Protein AF-0000000085114671 (afdb_homodimer)

Secondary structure (DSSP, 8-state):
-EEEEE-STTSHHHHHHHHHHHHH-TTPEEEEES-HHHHHHTGGGGTTSEEEEETT-EETTTTEEHHHHHHHTTTTEEEEEEEEEEPPPEEEEEESS----EEEEEGGGHHHHHHH-TTSEEEEESSHHHHHHHHHHH-SEEEEEGGG--TT--EEEEEEE--EEEEEEEEE-/-EEEEE-STTSHHHHHHHHHHHHH-TTPEEEEES-HHHHHHTGGGGTTSEEEEETT-EETTTTEEHHHHHHHTTTTEEEEEEEEEEPPPEEEEEESS----EEEEEGGGHHHHHHH-TTSEEEEESSHHHHHHHHHHH-SEEEEEGGG--TT--EEEEEEE--EEEEEEEEE-

Radius of gyration: 20.93 Å; Cα contacts (8 Å, |Δi|>4): 814; chains: 2; bounding box: 42×63×46 Å

Nearest PDB structures (foldseek):
  7am0-assembly2_C  TM=4.876E-01  e=5.426E-07  Komagataeibacter europaeus
  7erq-assembly1_B  TM=4.839E-01  e=2.199E-05  Cronobacter sakazakii
  8sbh-assembly1_B  TM=5.031E-01  e=7.244E-05  Escherichia coli K-12
  5x0o-assembly1_B  TM=3.988E-01  e=1.472E-03  Vibrio vulnificus
  7lrh-assembly2_C  TM=3.695E-01  e=7.482E+00  Brucella abortus

Structure (mmCIF, N/CA/C/O backbone):
data_AF-0000000085114671-model_v1
#
loop_
_entity.id
_entity.type
_entity.pdbx_description
1 polymer 'Amino acid biosynthesis protein'
#
loop_
_atom_site.group_PDB
_atom_site.id
_atom_site.type_symbol
_atom_site.label_atom_id
_atom_site.label_alt_id
_atom_site.label_comp_id
_atom_site.label_asym_id
_atom_site.label_entity_id
_atom_site.label_seq_id
_atom_site.pdbx_PDB_ins_code
_atom_site.Cartn_x
_atom_site.Cartn_y
_atom_site.Cartn_z
_atom_site.occupancy
_atom_site.B_iso_or_equiv
_atom_site.auth_seq_id
_atom_site.auth_comp_id
_atom_site.auth_asym_id
_atom_site.auth_atom_id
_atom_site.pdbx_PDB_model_num
ATOM 1 N N . MET A 1 1 ? -17.156 2.338 -20.969 1 92.94 1 MET A N 1
ATOM 2 C CA . MET A 1 1 ? -16.125 2.619 -19.984 1 92.94 1 MET A CA 1
ATOM 3 C C . MET A 1 1 ? -15.07 1.511 -19.969 1 92.94 1 MET A C 1
ATOM 5 O O . MET A 1 1 ? -15.391 0.344 -20.203 1 92.94 1 MET A O 1
ATOM 9 N N . LYS A 1 2 ? -13.773 1.922 -19.812 1 98.69 2 LYS A N 1
ATOM 10 C CA . LYS A 1 2 ? -12.695 0.935 -19.75 1 98.69 2 LYS A CA 1
ATOM 11 C C . LYS A 1 2 ? -12.062 0.895 -18.359 1 98.69 2 LYS A C 1
ATOM 13 O O . LYS A 1 2 ? -12.055 1.897 -17.641 1 98.69 2 LYS A O 1
ATOM 18 N N . ILE A 1 3 ? -11.625 -0.248 -18.047 1 98.88 3 ILE A N 1
ATOM 19 C CA . ILE A 1 3 ? -10.883 -0.453 -16.797 1 98.88 3 ILE A CA 1
ATOM 20 C C . ILE A 1 3 ? -9.508 -1.04 -17.125 1 98.88 3 ILE A C 1
ATOM 22 O O . ILE A 1 3 ? -9.406 -2.123 -17.703 1 98.88 3 ILE A O 1
ATOM 26 N N . HIS A 1 4 ? -8.492 -0.3 -16.75 1 98.94 4 HIS A N 1
ATOM 27 C CA . HIS A 1 4 ? -7.113 -0.689 -17.031 1 98.94 4 HIS A CA 1
ATOM 28 C C . HIS A 1 4 ? -6.48 -1.387 -15.82 1 98.94 4 HIS A C 1
ATOM 30 O O . HIS A 1 4 ? -6.672 -0.96 -14.68 1 98.94 4 HIS A O 1
ATOM 36 N N . THR A 1 5 ? -5.801 -2.469 -16.078 1 98.88 5 THR A N 1
ATOM 37 C CA . THR A 1 5 ? -5.051 -3.164 -15.031 1 98.88 5 THR A CA 1
ATOM 38 C C . THR A 1 5 ? -3.953 -4.031 -15.648 1 98.88 5 THR A C 1
ATOM 40 O O . THR A 1 5 ? -3.727 -3.988 -16.859 1 98.88 5 THR A O 1
ATOM 43 N N . LEU A 1 6 ? -3.24 -4.684 -14.75 1 98.69 6 LEU A N 1
ATOM 44 C CA . LEU A 1 6 ? -2.133 -5.543 -15.164 1 98.69 6 LEU A CA 1
ATOM 45 C C . LEU A 1 6 ? -2.648 -6.832 -15.797 1 98.69 6 LEU A C 1
ATOM 47 O O . LEU A 1 6 ? -3.598 -7.438 -15.289 1 98.69 6 LEU A O 1
ATOM 51 N N . GLY A 1 7 ? -2.104 -7.184 -16.938 1 97.94 7 GLY A N 1
ATOM 52 C CA . GLY A 1 7 ? -2.316 -8.484 -17.547 1 97.94 7 GLY A CA 1
ATOM 53 C C . GLY A 1 7 ? -1.12 -9.406 -17.422 1 97.94 7 GLY A C 1
ATOM 54 O O . GLY A 1 7 ? -0.192 -9.125 -16.656 1 97.94 7 GLY A O 1
ATOM 55 N N . PRO A 1 8 ? -1.187 -10.609 -18.062 1 97.38 8 PRO A N 1
ATOM 56 C CA . PRO A 1 8 ? -2.271 -11.164 -18.891 1 97.38 8 PRO A CA 1
ATOM 57 C C . PRO A 1 8 ? -3.441 -11.664 -18.047 1 97.38 8 PRO A C 1
ATOM 59 O O . PRO A 1 8 ? -3.547 -11.336 -16.859 1 97.38 8 PRO A O 1
ATOM 62 N N . LYS A 1 9 ? -4.387 -12.375 -18.688 1 97.12 9 LYS A N 1
ATOM 63 C CA . LYS A 1 9 ? -5.629 -12.812 -18.062 1 97.12 9 LYS A CA 1
ATOM 64 C C . LYS A 1 9 ? -5.352 -13.734 -16.875 1 97.12 9 LYS A C 1
ATOM 66 O O . LYS A 1 9 ? -6.176 -13.852 -15.961 1 97.12 9 LYS A O 1
ATOM 71 N N . GLN A 1 10 ? -4.156 -14.289 -16.797 1 95.56 10 GLN A N 1
ATOM 72 C CA . GLN A 1 10 ? -3.785 -15.258 -15.766 1 95.56 10 GLN A CA 1
ATOM 73 C C . GLN A 1 10 ? -3.398 -14.562 -14.461 1 95.56 10 GLN A C 1
ATOM 75 O O . GLN A 1 10 ? -3.227 -15.211 -13.43 1 95.56 10 GLN A O 1
ATOM 80 N N . THR A 1 11 ? -3.293 -13.242 -14.469 1 97.69 11 THR A N 1
ATOM 81 C CA . THR A 1 11 ? -2.844 -12.516 -13.281 1 97.69 11 THR A CA 1
ATOM 82 C C . THR A 1 11 ? -3.99 -12.328 -12.297 1 97.69 11 THR A C 1
ATOM 84 O O . THR A 1 11 ? -5.16 -12.312 -12.688 1 97.69 11 THR A O 1
ATOM 87 N N . ASP A 1 12 ? -3.639 -12.141 -11.039 1 98.19 12 ASP A N 1
ATOM 88 C CA . ASP A 1 12 ? -4.605 -11.781 -10.008 1 98.19 12 ASP A CA 1
ATOM 89 C C . ASP A 1 12 ? -5.293 -10.461 -10.328 1 98.19 12 ASP A C 1
ATOM 91 O O . ASP A 1 12 ? -6.473 -10.273 -10.023 1 98.19 12 ASP A O 1
ATOM 95 N N . SER A 1 13 ? -4.555 -9.555 -10.961 1 98.56 13 SER A N 1
ATOM 96 C CA . SER A 1 13 ? -5.102 -8.242 -11.297 1 98.56 13 SER A CA 1
ATOM 97 C C . SER A 1 13 ? -6.277 -8.367 -12.258 1 98.56 13 SER A C 1
ATOM 99 O O . SER A 1 13 ? -7.301 -7.703 -12.086 1 98.56 13 SER A O 1
ATOM 101 N N . SER A 1 14 ? -6.082 -9.211 -13.25 1 98.44 14 SER A N 1
ATOM 102 C CA . SER A 1 14 ? -7.168 -9.445 -14.203 1 98.44 14 SER A CA 1
ATOM 103 C C . SER A 1 14 ? -8.398 -10.016 -13.5 1 98.44 14 SER A C 1
ATOM 105 O O . SER A 1 14 ? -9.523 -9.562 -13.75 1 98.44 14 SER A O 1
ATOM 107 N N . GLU A 1 15 ? -8.195 -10.93 -12.602 1 98.44 15 GLU A N 1
ATOM 108 C CA . GLU A 1 15 ? -9.297 -11.562 -11.891 1 98.44 15 GLU A CA 1
ATOM 109 C C . GLU A 1 15 ? -10 -10.578 -10.961 1 98.44 15 GLU A C 1
ATOM 111 O O . GLU A 1 15 ? -11.227 -10.523 -10.922 1 98.44 15 GLU A O 1
ATOM 116 N N . ALA A 1 16 ? -9.25 -9.828 -10.25 1 98.75 16 ALA A N 1
ATOM 117 C CA . ALA A 1 16 ? -9.805 -8.828 -9.336 1 98.75 16 ALA A CA 1
ATOM 118 C C . ALA A 1 16 ? -10.594 -7.77 -10.109 1 98.75 16 ALA A C 1
ATOM 120 O O . ALA A 1 16 ? -11.664 -7.352 -9.672 1 98.75 16 ALA A O 1
ATOM 121 N N . CYS A 1 17 ? -10.016 -7.375 -11.219 1 98.69 17 CYS A N 1
ATOM 122 C CA . CYS A 1 17 ? -10.68 -6.383 -12.055 1 98.69 17 CYS A CA 1
ATOM 123 C C . CYS A 1 17 ? -12.008 -6.918 -12.578 1 98.69 17 CYS A C 1
ATOM 125 O O . CYS A 1 17 ? -13.008 -6.199 -12.594 1 98.69 17 CYS A O 1
ATOM 127 N N . ASP A 1 18 ? -12.008 -8.156 -13 1 98.56 18 ASP A N 1
ATOM 128 C CA . ASP A 1 18 ? -13.234 -8.773 -13.5 1 98.56 18 ASP A CA 1
ATOM 129 C C . ASP A 1 18 ? -14.297 -8.852 -12.406 1 98.56 18 ASP A C 1
ATOM 131 O O . ASP A 1 18 ? -15.477 -8.617 -12.672 1 98.56 18 ASP A O 1
ATOM 135 N N . TYR A 1 19 ? -13.914 -9.25 -11.25 1 98.69 19 TYR A N 1
ATOM 136 C CA . TYR A 1 19 ? -14.812 -9.281 -10.102 1 98.69 19 TYR A CA 1
ATOM 137 C C . TYR A 1 19 ? -15.453 -7.922 -9.867 1 98.69 19 TYR A C 1
ATOM 139 O O . TYR A 1 19 ? -16.672 -7.812 -9.773 1 98.69 19 TYR A O 1
ATOM 147 N N . TYR A 1 20 ? -14.633 -6.875 -9.836 1 98.62 20 TYR A N 1
ATOM 148 C CA . TYR A 1 20 ? -15.125 -5.523 -9.602 1 98.62 20 TYR A CA 1
ATOM 149 C C . TYR A 1 20 ? -16.047 -5.078 -10.719 1 98.62 20 TYR A C 1
ATOM 151 O O . TYR A 1 20 ? -17.125 -4.516 -10.461 1 98.62 20 TYR A O 1
ATOM 159 N N . ARG A 1 21 ? -15.578 -5.312 -11.945 1 98.44 21 ARG A N 1
ATOM 160 C CA . ARG A 1 21 ? -16.359 -4.949 -13.125 1 98.44 21 ARG A CA 1
ATOM 161 C C . ARG A 1 21 ? -17.734 -5.586 -13.078 1 98.44 21 ARG A C 1
ATOM 163 O O . ARG A 1 21 ? -18.75 -4.918 -13.352 1 98.44 21 ARG A O 1
ATOM 170 N N . SER A 1 22 ? -17.828 -6.852 -12.812 1 98.31 22 SER A N 1
ATOM 171 C CA . SER A 1 22 ? -19.078 -7.59 -12.844 1 98.31 22 SER A CA 1
ATOM 172 C C . SER A 1 22 ? -20.094 -7.008 -11.859 1 98.31 22 SER A C 1
ATOM 174 O O . SER A 1 22 ? -21.297 -7.031 -12.102 1 98.31 22 SER A O 1
ATOM 176 N N . LYS A 1 23 ? -19.641 -6.418 -10.805 1 97.94 23 LYS A N 1
ATOM 177 C CA . LYS A 1 23 ? -20.516 -5.906 -9.75 1 97.94 23 LYS A CA 1
ATOM 178 C C . LYS A 1 23 ? -20.906 -4.453 -10.008 1 97.94 23 LYS A C 1
ATOM 180 O O . LYS A 1 23 ? -21.984 -4.012 -9.602 1 97.94 23 LYS A O 1
ATOM 185 N N . ASN A 1 24 ? -20.062 -3.732 -10.68 1 97.75 24 ASN A N 1
ATOM 186 C CA . ASN A 1 24 ? -20.25 -2.285 -10.688 1 97.75 24 ASN A CA 1
ATOM 187 C C . ASN A 1 24 ? -20.453 -1.752 -12.102 1 97.75 24 ASN A C 1
ATOM 189 O O . ASN A 1 24 ? -21.172 -0.768 -12.305 1 97.75 24 ASN A O 1
ATOM 193 N N . PHE A 1 25 ? -19.75 -2.432 -13.031 1 97.56 25 PHE A N 1
ATOM 194 C CA . PHE A 1 25 ? -19.781 -1.983 -14.414 1 97.56 25 PHE A CA 1
ATOM 195 C C . PHE A 1 25 ? -19.828 -3.172 -15.367 1 97.56 25 PHE A C 1
ATOM 197 O O . PHE A 1 25 ? -18.906 -3.359 -16.172 1 97.56 25 PHE A O 1
ATOM 204 N N . PRO A 1 26 ? -20.922 -3.91 -15.414 1 96.75 26 PRO A N 1
ATOM 205 C CA . PRO A 1 26 ? -20.969 -5.172 -16.156 1 96.75 26 PRO A CA 1
ATOM 206 C C . PRO A 1 26 ? -20.656 -4.996 -17.641 1 96.75 26 PRO A C 1
ATOM 208 O O . PRO A 1 26 ? -20.141 -5.918 -18.281 1 96.75 26 PRO A O 1
ATOM 211 N N . ASP A 1 27 ? -20.812 -3.828 -18.141 1 97.56 27 ASP A N 1
ATOM 212 C CA . ASP A 1 27 ? -20.625 -3.611 -19.578 1 97.56 27 ASP A CA 1
ATOM 213 C C . ASP A 1 27 ? -19.25 -3.018 -19.875 1 97.56 27 ASP A C 1
ATOM 215 O O . ASP A 1 27 ? -18.891 -2.814 -21.031 1 97.56 27 ASP A O 1
ATOM 219 N N . ALA A 1 28 ? -18.469 -2.748 -18.875 1 98.31 28 ALA A N 1
ATOM 220 C CA . ALA A 1 28 ? -17.156 -2.162 -19.062 1 98.31 28 ALA A CA 1
ATOM 221 C C . ALA A 1 28 ? -16.188 -3.17 -19.688 1 98.31 28 ALA A C 1
ATOM 223 O O . ALA A 1 28 ? -16.375 -4.379 -19.547 1 98.31 28 ALA A O 1
ATOM 224 N N . LYS A 1 29 ? -15.289 -2.65 -20.438 1 98.56 29 LYS A N 1
ATOM 225 C CA . LYS A 1 29 ? -14.242 -3.486 -21.016 1 98.56 29 LYS A CA 1
ATOM 226 C C . LYS A 1 29 ? -12.961 -3.424 -20.188 1 98.56 29 LYS A C 1
ATOM 228 O O . LYS A 1 29 ? -12.508 -2.34 -19.812 1 98.56 29 LYS A O 1
ATOM 233 N N . ILE A 1 30 ? -12.391 -4.516 -19.891 1 98.81 30 ILE A N 1
ATOM 234 C CA . ILE A 1 30 ? -11.125 -4.586 -19.172 1 98.81 30 ILE A CA 1
ATOM 235 C C . ILE A 1 30 ? -9.961 -4.512 -20.156 1 98.81 30 ILE A C 1
ATOM 237 O O . ILE A 1 30 ? -9.93 -5.258 -21.141 1 98.81 30 ILE A O 1
ATOM 241 N N . MET A 1 31 ? -9.078 -3.58 -19.938 1 98.88 31 MET A N 1
ATOM 242 C CA . MET A 1 31 ? -7.852 -3.43 -20.719 1 98.88 31 MET A CA 1
ATOM 243 C C . MET A 1 31 ? -6.641 -3.93 -19.938 1 98.88 31 MET A C 1
ATOM 245 O O . MET A 1 31 ? -6.27 -3.342 -18.922 1 98.88 31 MET A O 1
ATOM 249 N N . LEU A 1 32 ? -6.039 -5.008 -20.422 1 98.75 32 LEU A N 1
ATOM 250 C CA . LEU A 1 32 ? -4.895 -5.625 -19.766 1 98.75 32 LEU A CA 1
ATOM 251 C C . LEU A 1 32 ? -3.586 -5.082 -20.328 1 98.75 32 LEU A C 1
ATOM 253 O O . LEU A 1 32 ? -3.406 -5.012 -21.531 1 98.75 32 LEU A O 1
ATOM 257 N N . HIS A 1 33 ? -2.701 -4.684 -19.438 1 98.75 33 HIS A N 1
ATOM 258 C CA . HIS A 1 33 ? -1.424 -4.086 -19.812 1 98.75 33 HIS A CA 1
ATOM 259 C C . HIS A 1 33 ? -0.256 -4.961 -19.375 1 98.75 33 HIS A C 1
ATOM 261 O O . HIS A 1 33 ? -0.409 -5.801 -18.484 1 98.75 33 HIS A O 1
ATOM 267 N N . GLN A 1 34 ? 0.902 -4.746 -19.938 1 97.75 34 GLN A N 1
ATOM 268 C CA . GLN A 1 34 ? 2.064 -5.59 -19.672 1 97.75 34 GLN A CA 1
ATOM 269 C C . GLN A 1 34 ? 2.641 -5.336 -18.297 1 97.75 34 GLN A C 1
ATOM 271 O O . GLN A 1 34 ? 3.359 -6.176 -17.75 1 97.75 34 GLN A O 1
ATOM 276 N N . SER A 1 35 ? 2.422 -4.195 -17.734 1 98 35 SER A N 1
ATOM 277 C CA . SER A 1 35 ? 2.842 -3.807 -16.406 1 98 35 SER A CA 1
ATOM 278 C C . SER A 1 35 ? 1.988 -2.664 -15.859 1 98 35 SER A C 1
ATOM 280 O O . SER A 1 35 ? 1.344 -1.948 -16.625 1 98 35 SER A O 1
ATOM 282 N N . PHE A 1 36 ? 1.945 -2.518 -14.586 1 98.56 36 PHE A N 1
ATOM 283 C CA . PHE A 1 36 ? 1.299 -1.346 -14.008 1 98.56 36 PHE A CA 1
ATOM 284 C C . PHE A 1 36 ? 2.012 -0.067 -14.43 1 98.56 36 PHE A C 1
ATOM 286 O O . PHE A 1 36 ? 1.37 0.961 -14.656 1 98.56 36 PHE A O 1
ATOM 293 N N . GLU A 1 37 ? 3.326 -0.144 -14.586 1 98.38 37 GLU A N 1
ATOM 294 C CA . GLU A 1 37 ? 4.137 0.996 -15 1 98.38 37 GLU A CA 1
ATOM 295 C C . GLU A 1 37 ? 3.678 1.54 -16.344 1 98.38 37 GLU A C 1
ATOM 297 O O . GLU A 1 37 ? 3.611 2.756 -16.547 1 98.38 37 GLU A O 1
ATOM 302 N N . SER A 1 38 ? 3.385 0.569 -17.219 1 98.31 38 SER A N 1
ATOM 303 C CA . SER A 1 38 ? 2.928 0.981 -18.531 1 98.31 38 SER A CA 1
ATOM 304 C C . SER A 1 38 ? 1.641 1.794 -18.453 1 98.31 38 SER A C 1
ATOM 306 O O . SER A 1 38 ? 1.458 2.76 -19.188 1 98.31 38 SER A O 1
ATOM 308 N N . VAL A 1 39 ? 0.7 1.479 -17.562 1 98.75 39 VAL A N 1
ATOM 309 C CA . VAL A 1 39 ? -0.536 2.229 -17.375 1 98.75 39 VAL A CA 1
ATOM 310 C C . VAL A 1 39 ? -0.215 3.627 -16.844 1 98.75 39 VAL A C 1
ATOM 312 O O . VAL A 1 39 ? -0.691 4.625 -17.391 1 98.75 39 VAL A O 1
ATOM 315 N N . LEU A 1 40 ? 0.654 3.678 -15.836 1 98.69 40 LEU A N 1
ATOM 316 C CA . LEU A 1 40 ? 1.006 4.934 -15.18 1 98.69 40 LEU A CA 1
ATOM 317 C C . LEU A 1 40 ? 1.669 5.895 -16.156 1 98.69 40 LEU A C 1
ATOM 319 O O . LEU A 1 40 ? 1.477 7.109 -16.078 1 98.69 40 LEU A O 1
ATOM 323 N N . GLU A 1 41 ? 2.404 5.332 -17.062 1 98.12 41 GLU A N 1
ATOM 324 C CA . GLU A 1 41 ? 3.146 6.141 -18.031 1 98.12 41 GLU A CA 1
ATOM 325 C C . GLU A 1 41 ? 2.229 6.684 -19.125 1 98.12 41 GLU A C 1
ATOM 327 O O . GLU A 1 41 ? 2.609 7.586 -19.859 1 98.12 41 GLU A O 1
ATOM 332 N N . HIS A 1 42 ? 1 6.188 -19.203 1 98.31 42 HIS A N 1
ATOM 333 C CA . HIS A 1 42 ? 0.111 6.562 -20.297 1 98.31 42 HIS A CA 1
ATOM 334 C C . HIS A 1 42 ? -1.239 7.039 -19.766 1 98.31 42 HIS A C 1
ATOM 336 O O . HIS A 1 42 ? -2.258 6.902 -20.453 1 98.31 42 HIS A O 1
ATOM 342 N N . LEU A 1 43 ? -1.289 7.523 -18.641 1 98.62 43 LEU A N 1
ATOM 343 C CA . LEU A 1 43 ? -2.535 7.93 -18 1 98.62 43 LEU A CA 1
ATOM 344 C C . LEU A 1 43 ? -3.289 8.938 -18.859 1 98.62 43 LEU A C 1
ATOM 346 O O . LEU A 1 43 ? -4.52 8.922 -18.906 1 98.62 43 LEU A O 1
ATOM 350 N N . GLU A 1 44 ? -2.58 9.805 -19.516 1 98 44 GLU A N 1
ATOM 351 C CA . GLU A 1 44 ? -3.211 10.844 -20.328 1 98 44 GLU A CA 1
ATOM 352 C C . GLU A 1 44 ? -4.074 10.227 -21.438 1 98 44 GLU A C 1
ATOM 354 O O . GLU A 1 44 ? -5.082 10.812 -21.844 1 98 44 GLU A O 1
ATOM 359 N N . GLU A 1 45 ? -3.719 9.062 -21.891 1 98.31 45 GLU A N 1
ATOM 360 C CA . GLU A 1 45 ? -4.438 8.367 -22.953 1 98.31 45 GLU A CA 1
ATOM 361 C C . GLU A 1 45 ? -5.707 7.707 -22.438 1 98.31 45 GLU A C 1
ATOM 363 O O . GLU A 1 45 ? -6.566 7.297 -23.203 1 98.31 45 GLU A O 1
ATOM 368 N N . TYR A 1 46 ? -5.832 7.672 -21.125 1 98.56 46 TYR A N 1
ATOM 369 C CA . TYR A 1 46 ? -6.91 6.875 -20.547 1 98.56 46 TYR A CA 1
ATOM 370 C C . TYR A 1 46 ? -7.836 7.738 -19.703 1 98.56 46 TYR A C 1
ATOM 372 O O . TYR A 1 46 ? -8.508 7.238 -18.797 1 98.56 46 TYR A O 1
ATOM 380 N N . ARG A 1 47 ? -7.867 9.055 -19.969 1 98.12 47 ARG A N 1
ATOM 381 C CA . ARG A 1 47 ? -8.672 9.992 -19.188 1 98.12 47 ARG A CA 1
ATOM 382 C C . ARG A 1 47 ? -10.141 9.562 -19.156 1 98.12 47 ARG A C 1
ATOM 384 O O . ARG A 1 47 ? -10.711 9.219 -20.203 1 98.12 47 ARG A O 1
ATOM 391 N N . GLY A 1 48 ? -10.688 9.477 -17.922 1 98.25 48 GLY A N 1
ATOM 392 C CA . GLY A 1 48 ? -12.078 9.102 -17.75 1 98.25 48 GLY A CA 1
ATOM 393 C C . GLY A 1 48 ? -12.266 7.625 -17.438 1 98.25 48 GLY A C 1
ATOM 394 O O . GLY A 1 48 ? -13.297 7.223 -16.906 1 98.25 48 GLY A O 1
ATOM 395 N N . ASP A 1 49 ? -11.32 6.785 -17.797 1 98.75 49 ASP A N 1
ATOM 396 C CA . ASP A 1 49 ? -11.359 5.352 -17.516 1 98.75 49 ASP A CA 1
ATOM 397 C C . ASP A 1 49 ? -10.977 5.051 -16.078 1 98.75 49 ASP A C 1
ATOM 399 O O . ASP A 1 49 ? -10.688 5.969 -15.305 1 98.75 49 ASP A O 1
ATOM 403 N N . LEU A 1 50 ? -11.062 3.82 -15.719 1 98.88 50 LEU A N 1
ATOM 404 C CA . LEU A 1 50 ? -10.68 3.373 -14.383 1 98.88 50 LEU A CA 1
ATOM 405 C C . LEU A 1 50 ? -9.352 2.629 -14.414 1 98.88 50 LEU A C 1
ATOM 407 O O . LEU A 1 50 ? -8.977 2.072 -15.445 1 98.88 50 LEU A O 1
ATOM 411 N N . PHE A 1 51 ? -8.641 2.693 -13.367 1 98.94 51 PHE A N 1
ATOM 412 C CA . PHE A 1 51 ? -7.387 1.986 -13.133 1 98.94 51 PHE A CA 1
ATOM 413 C C . PHE A 1 51 ? -7.445 1.188 -11.836 1 98.94 51 PHE A C 1
ATOM 415 O O . PHE A 1 51 ? -7.711 1.748 -10.766 1 98.94 51 PHE A O 1
ATOM 422 N N . VAL A 1 52 ? -7.301 -0.126 -11.93 1 98.94 52 VAL A N 1
ATOM 423 C CA . VAL A 1 52 ? -7.352 -1.009 -10.766 1 98.94 52 VAL A CA 1
ATOM 424 C C . VAL A 1 52 ? -5.949 -1.517 -10.445 1 98.94 52 VAL A C 1
ATOM 426 O O . VAL A 1 52 ? -5.277 -2.092 -11.297 1 98.94 52 VAL A O 1
ATOM 429 N N . VAL A 1 53 ? -5.5 -1.316 -9.227 1 98.94 53 VAL A N 1
ATOM 430 C CA . VAL A 1 53 ? -4.141 -1.644 -8.805 1 98.94 53 VAL A CA 1
ATOM 431 C C . VAL A 1 53 ? -4.156 -2.123 -7.355 1 98.94 53 VAL A 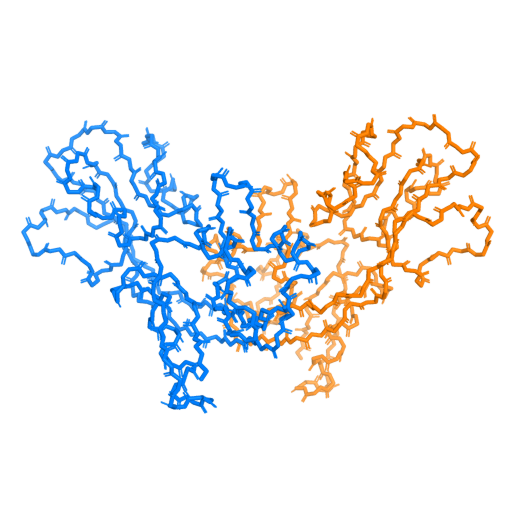C 1
ATOM 433 O O . VAL A 1 53 ? -4.914 -1.608 -6.531 1 98.94 53 VAL A O 1
ATOM 436 N N . PRO A 1 54 ? -3.375 -3.141 -7.008 1 98.88 54 PRO A N 1
ATOM 437 C CA . PRO A 1 54 ? -3.352 -3.598 -5.617 1 98.88 54 PRO A CA 1
ATOM 438 C C . PRO A 1 54 ? -2.645 -2.613 -4.688 1 98.88 54 PRO A C 1
ATOM 440 O O . PRO A 1 54 ? -1.683 -1.956 -5.09 1 98.88 54 PRO A O 1
ATOM 443 N N . ALA A 1 55 ? -3.074 -2.586 -3.396 1 98.88 55 ALA A N 1
ATOM 444 C CA . ALA A 1 55 ? -2.438 -1.74 -2.391 1 98.88 55 ALA A CA 1
ATOM 445 C C . ALA A 1 55 ? -0.999 -2.18 -2.135 1 98.88 55 ALA A C 1
ATOM 447 O O . ALA A 1 55 ? -0.206 -1.43 -1.562 1 98.88 55 ALA A O 1
ATOM 448 N N . ALA A 1 56 ? -0.616 -3.348 -2.561 1 98.69 56 ALA A N 1
ATOM 449 C CA . ALA A 1 56 ? 0.739 -3.855 -2.369 1 98.69 56 ALA A CA 1
ATOM 450 C C . ALA A 1 56 ? 1.617 -3.547 -3.578 1 98.69 56 ALA A C 1
ATOM 452 O O . ALA A 1 56 ? 2.746 -4.035 -3.674 1 98.69 56 ALA A O 1
ATOM 453 N N . PHE A 1 57 ? 1.088 -2.764 -4.516 1 98.62 57 PHE A N 1
ATOM 454 C CA . PHE A 1 57 ? 1.852 -2.406 -5.703 1 98.62 57 PHE A CA 1
ATOM 455 C C . PHE A 1 57 ? 3.234 -1.889 -5.324 1 98.62 57 PHE A C 1
ATOM 457 O O . PHE A 1 57 ? 3.377 -1.134 -4.359 1 98.62 57 PHE A O 1
ATOM 464 N N . ALA A 1 58 ? 4.191 -2.355 -6.051 1 98.06 58 ALA A N 1
ATOM 465 C CA . ALA A 1 58 ? 5.574 -1.891 -5.984 1 98.06 58 ALA A CA 1
ATOM 466 C C . ALA A 1 58 ? 6.25 -1.972 -7.348 1 98.06 58 ALA A C 1
ATOM 468 O O . ALA A 1 58 ? 6.008 -2.908 -8.117 1 98.06 58 ALA A O 1
ATOM 469 N N . SER A 1 59 ? 7.07 -1.023 -7.68 1 97.88 59 SER A N 1
ATOM 470 C CA . SER A 1 59 ? 7.816 -0.981 -8.93 1 97.88 59 SER A CA 1
ATOM 471 C C . SER A 1 59 ? 9.281 -0.611 -8.695 1 97.88 59 SER A C 1
ATOM 473 O O . SER A 1 59 ? 9.57 0.472 -8.188 1 97.88 59 SER A O 1
ATOM 475 N N . GLU A 1 60 ? 10.172 -1.456 -9.047 1 96.75 60 GLU A N 1
ATOM 476 C CA . GLU A 1 60 ? 11.602 -1.158 -8.961 1 96.75 60 GLU A CA 1
ATOM 477 C C . GLU A 1 60 ? 12.031 -0.193 -10.07 1 96.75 60 GLU A C 1
ATOM 479 O O . GLU A 1 60 ? 12.93 0.626 -9.867 1 96.75 60 GLU A O 1
ATOM 484 N N . THR A 1 61 ? 11.359 -0.309 -11.172 1 95.44 61 THR A N 1
ATOM 485 C CA . THR A 1 61 ? 11.711 0.518 -12.32 1 95.44 61 THR A CA 1
ATOM 486 C C . THR A 1 61 ? 11.352 1.978 -12.07 1 95.44 61 THR A C 1
ATOM 488 O O . THR A 1 61 ? 12.156 2.877 -12.305 1 95.44 61 THR A O 1
ATOM 491 N N . LEU A 1 62 ? 10.156 2.207 -11.539 1 96.06 62 LEU A N 1
ATOM 492 C CA . LEU A 1 62 ? 9.703 3.57 -11.289 1 96.06 62 LEU A CA 1
ATOM 493 C C . LEU A 1 62 ? 10.023 3.996 -9.859 1 96.06 62 LEU A C 1
ATOM 495 O O . LEU A 1 62 ? 9.781 5.145 -9.477 1 96.06 62 LEU A O 1
ATOM 499 N N . HIS A 1 63 ? 10.562 3.02 -9.047 1 95.69 63 HIS A N 1
ATOM 500 C CA . HIS A 1 63 ? 10.852 3.262 -7.633 1 95.69 63 HIS A CA 1
ATOM 501 C C . HIS A 1 63 ? 9.609 3.758 -6.895 1 95.69 63 HIS A C 1
ATOM 503 O O . HIS A 1 63 ? 9.664 4.777 -6.207 1 95.69 63 HIS A O 1
ATOM 509 N N . LEU A 1 64 ? 8.516 3.002 -7.098 1 97.31 64 LEU A N 1
ATOM 510 C CA . LEU A 1 64 ? 7.238 3.363 -6.492 1 97.31 64 LEU A CA 1
ATOM 511 C C . LEU A 1 64 ? 6.707 2.232 -5.617 1 97.31 64 LEU A C 1
ATOM 513 O O . LEU A 1 64 ? 6.918 1.057 -5.922 1 97.31 64 LEU A O 1
ATOM 517 N N . THR A 1 65 ? 6.109 2.586 -4.543 1 97.94 65 THR A N 1
ATOM 518 C CA . THR A 1 65 ? 5.102 1.792 -3.852 1 97.94 65 THR A CA 1
ATOM 519 C C . THR A 1 65 ? 3.705 2.352 -4.105 1 97.94 65 THR A C 1
ATOM 521 O O . THR A 1 65 ? 3.559 3.422 -4.699 1 97.94 65 THR A O 1
ATOM 524 N N . TRP A 1 66 ? 2.752 1.582 -3.73 1 98.69 66 TRP A N 1
ATOM 525 C CA . TRP A 1 66 ? 1.418 2.15 -3.881 1 98.69 66 TRP A CA 1
ATOM 526 C C . TRP A 1 66 ? 1.335 3.525 -3.225 1 98.69 66 TRP A C 1
ATOM 528 O O . TRP A 1 66 ? 0.782 4.465 -3.803 1 98.69 66 TRP A O 1
ATOM 538 N N . GLY A 1 67 ? 1.868 3.633 -1.99 1 98.31 67 GLY A N 1
ATOM 539 C CA . GLY A 1 67 ? 1.803 4.898 -1.275 1 98.31 67 GLY A CA 1
ATOM 540 C C . GLY A 1 67 ? 2.432 6.047 -2.039 1 98.31 67 GLY A C 1
ATOM 541 O O . GLY A 1 67 ? 1.805 7.094 -2.223 1 98.31 67 GLY A O 1
ATOM 542 N N . THR A 1 68 ? 3.666 5.859 -2.51 1 97.69 68 THR A N 1
ATOM 543 C CA . THR A 1 68 ? 4.348 6.934 -3.229 1 97.69 68 THR A CA 1
ATOM 544 C C . THR A 1 68 ? 3.674 7.195 -4.574 1 97.69 68 THR A C 1
ATOM 546 O O . THR A 1 68 ? 3.613 8.336 -5.031 1 97.69 68 THR A O 1
ATOM 549 N N . MET A 1 69 ? 3.162 6.176 -5.195 1 98.5 69 MET A N 1
ATOM 550 C CA . MET A 1 69 ? 2.383 6.344 -6.418 1 98.5 69 MET A CA 1
ATOM 551 C C . MET A 1 69 ? 1.154 7.211 -6.164 1 98.5 69 MET A C 1
ATOM 553 O O . MET A 1 69 ? 0.881 8.141 -6.922 1 98.5 69 MET A O 1
ATOM 557 N N . HIS A 1 70 ? 0.455 6.895 -5.105 1 98.69 70 HIS A N 1
ATOM 558 C CA . HIS A 1 70 ? -0.771 7.602 -4.754 1 98.69 70 HIS A CA 1
ATOM 559 C C . HIS A 1 70 ? -0.521 9.102 -4.621 1 98.69 70 HIS A C 1
ATOM 561 O O . HIS A 1 70 ? -1.269 9.914 -5.176 1 98.69 70 HIS A O 1
ATOM 567 N N . TYR A 1 71 ? 0.571 9.445 -3.957 1 97.88 71 TYR A N 1
ATOM 568 C CA . TYR A 1 71 ? 0.885 10.859 -3.75 1 97.88 71 TYR A CA 1
ATOM 569 C C . TYR A 1 71 ? 1.426 11.492 -5.027 1 97.88 71 TYR A C 1
ATOM 571 O O . TYR A 1 71 ? 1.093 12.633 -5.348 1 97.88 71 TYR A O 1
ATOM 579 N N . ARG A 1 72 ? 2.205 10.75 -5.742 1 96.56 72 ARG A N 1
ATOM 580 C CA . ARG A 1 72 ? 2.852 11.273 -6.941 1 96.56 72 ARG A CA 1
ATOM 581 C C . ARG A 1 72 ? 1.819 11.625 -8.008 1 96.56 72 ARG A C 1
ATOM 583 O O . ARG A 1 72 ? 1.989 12.594 -8.75 1 96.56 72 ARG A O 1
ATOM 590 N N . TYR A 1 73 ? 0.78 10.844 -8.039 1 97.75 73 TYR A N 1
ATOM 591 C CA . TYR A 1 73 ? -0.168 10.992 -9.133 1 97.75 73 TYR A CA 1
ATOM 592 C C . TYR A 1 73 ? -1.48 11.594 -8.648 1 97.75 73 TYR A C 1
ATOM 594 O O . TYR A 1 73 ? -2.541 11.336 -9.227 1 97.75 73 TYR A O 1
ATOM 602 N N . LEU A 1 74 ? -1.438 12.422 -7.637 1 96.94 74 LEU A N 1
ATOM 603 C CA . LEU A 1 74 ? -2.617 13.039 -7.043 1 96.94 74 LEU A CA 1
ATOM 604 C C . LEU A 1 74 ? -3.371 13.875 -8.078 1 96.94 74 LEU A C 1
ATOM 606 O O . LEU A 1 74 ? -4.598 13.977 -8.016 1 96.94 74 LEU A O 1
ATOM 610 N N . ASP A 1 75 ? -2.672 14.453 -9.031 1 96.06 75 ASP A N 1
ATOM 611 C CA . ASP A 1 75 ? -3.293 15.328 -10.016 1 96.06 75 ASP A CA 1
ATOM 612 C C . ASP A 1 75 ? -3.871 14.531 -11.18 1 96.06 75 ASP A C 1
ATOM 614 O O . ASP A 1 75 ? -4.629 15.062 -11.992 1 96.06 75 ASP A O 1
ATOM 618 N N . ARG A 1 76 ? -3.576 13.227 -11.242 1 98.19 76 ARG A N 1
ATOM 619 C CA . ARG A 1 76 ? -3.975 12.438 -12.398 1 98.19 76 ARG A CA 1
ATOM 620 C C . ARG A 1 76 ? -4.855 11.266 -11.992 1 98.19 76 ARG A C 1
ATOM 622 O O . ARG A 1 76 ? -5.527 10.656 -12.828 1 98.19 76 ARG A O 1
ATOM 629 N N . LEU A 1 77 ? -4.855 10.883 -10.758 1 98.69 77 LEU A N 1
ATOM 630 C CA . LEU A 1 77 ? -5.59 9.727 -10.25 1 98.69 77 LEU A CA 1
ATOM 631 C C . LEU A 1 77 ? -6.438 10.102 -9.039 1 98.69 77 LEU A C 1
ATOM 633 O O . LEU A 1 77 ? -5.934 10.711 -8.094 1 98.69 77 LEU A O 1
ATOM 637 N N . ASP A 1 78 ? -7.703 9.805 -9.102 1 98.5 78 ASP A N 1
ATOM 638 C CA . ASP A 1 78 ? -8.625 9.977 -7.98 1 98.5 78 ASP A CA 1
ATOM 639 C C . ASP A 1 78 ? -9.141 8.625 -7.492 1 98.5 78 ASP A C 1
ATOM 641 O O . ASP A 1 78 ? -9.867 7.93 -8.211 1 98.5 78 ASP A O 1
ATOM 645 N N . VAL A 1 79 ? -8.703 8.242 -6.293 1 98.81 79 VAL A N 1
ATOM 646 C CA . VAL A 1 79 ? -9.172 6.953 -5.789 1 98.81 79 VAL A CA 1
ATOM 647 C C . VAL A 1 79 ? -10.656 7.035 -5.449 1 98.81 79 VAL A C 1
ATOM 649 O O . VAL A 1 79 ? -11.07 7.887 -4.664 1 98.81 79 VAL A O 1
ATOM 652 N N . GLU A 1 80 ? -11.453 6.137 -5.988 1 98.25 80 GLU A N 1
ATOM 653 C CA . GLU A 1 80 ? -12.898 6.266 -5.832 1 98.25 80 GLU A CA 1
ATOM 654 C C . GLU A 1 80 ? -13.484 5.066 -5.094 1 98.25 80 GLU A C 1
ATOM 656 O O . GLU A 1 80 ? -14.602 5.141 -4.566 1 98.25 80 GLU A O 1
ATOM 661 N N . ALA A 1 81 ? -12.797 3.984 -5.117 1 98.62 81 ALA A N 1
ATOM 662 C CA . ALA A 1 81 ? -13.281 2.783 -4.445 1 98.62 81 ALA A CA 1
ATOM 663 C C . ALA A 1 81 ? -12.117 1.885 -4.023 1 98.62 81 ALA A C 1
ATOM 665 O O . ALA A 1 81 ? -10.992 2.061 -4.488 1 98.62 81 ALA A O 1
ATOM 666 N N . SER A 1 82 ? -12.375 1.059 -3.125 1 98.88 82 SER A N 1
ATOM 667 C CA . SER A 1 82 ? -11.492 -0.036 -2.721 1 98.88 82 SER A CA 1
ATOM 668 C C . SER A 1 82 ? -12.297 -1.292 -2.391 1 98.88 82 SER A C 1
ATOM 670 O O . SER A 1 82 ? -13.477 -1.209 -2.051 1 98.88 82 SER A O 1
ATOM 672 N N . PHE A 1 83 ? -11.664 -2.391 -2.547 1 98.81 83 PHE A N 1
ATOM 673 C CA . PHE A 1 83 ? -12.32 -3.652 -2.221 1 98.81 83 PHE A CA 1
ATOM 674 C C . PHE A 1 83 ? -11.289 -4.723 -1.873 1 98.81 83 PHE A C 1
ATOM 676 O O . PHE A 1 83 ? -10.102 -4.562 -2.16 1 98.81 83 PHE A O 1
ATOM 683 N N . ILE A 1 84 ? -11.781 -5.73 -1.183 1 98.81 84 ILE A N 1
ATOM 684 C CA . ILE A 1 84 ? -10.938 -6.875 -0.847 1 98.81 84 ILE A CA 1
ATOM 685 C C . ILE A 1 84 ? -11.305 -8.062 -1.738 1 98.81 84 ILE A C 1
ATOM 687 O O . ILE A 1 84 ? -12.484 -8.352 -1.949 1 98.81 84 ILE A O 1
ATOM 691 N N . TYR A 1 85 ? -10.359 -8.625 -2.336 1 98.69 85 TYR A N 1
ATOM 692 C CA . TYR A 1 85 ? -10.516 -9.812 -3.168 1 98.69 85 TYR A CA 1
ATOM 693 C C . TYR A 1 85 ? -9.352 -10.781 -2.967 1 98.69 85 TYR A C 1
ATOM 695 O O . TYR A 1 85 ? -8.195 -10.367 -2.93 1 98.69 85 TYR A O 1
ATOM 703 N N . PRO A 1 86 ? -9.648 -12.086 -2.803 1 98.12 86 PRO A N 1
ATOM 704 C CA . PRO A 1 86 ? -8.57 -13.055 -2.59 1 98.12 86 PRO A CA 1
ATOM 705 C C . PRO A 1 86 ? -7.691 -13.242 -3.826 1 98.12 86 PRO A C 1
ATOM 707 O O . PRO A 1 86 ? -8.203 -13.25 -4.949 1 98.12 86 PRO A O 1
ATOM 710 N N . LEU A 1 87 ? -6.398 -13.273 -3.57 1 98.25 87 LEU A N 1
ATOM 711 C CA . LEU A 1 87 ? -5.484 -13.719 -4.617 1 98.25 87 LEU A CA 1
ATOM 712 C C . LEU A 1 87 ? -5.621 -15.219 -4.848 1 98.25 87 LEU A C 1
ATOM 714 O O . LEU A 1 87 ? -6.059 -15.953 -3.959 1 98.25 87 LEU A O 1
ATOM 718 N N . SER A 1 88 ? -5.25 -15.594 -6.066 1 97.88 88 SER A N 1
ATOM 719 C CA . SER A 1 88 ? -5.035 -17.031 -6.234 1 97.88 88 SER A CA 1
ATOM 720 C C . SER A 1 88 ? -3.967 -17.531 -5.273 1 97.88 88 SER A C 1
ATOM 722 O O . SER A 1 88 ? -3.061 -16.797 -4.891 1 97.88 88 SER A O 1
ATOM 724 N N . GLU A 1 89 ? -4.133 -18.781 -4.957 1 98.06 89 GLU A N 1
ATOM 725 C CA . GLU A 1 89 ? -3.166 -19.406 -4.059 1 98.06 89 GLU A CA 1
ATOM 726 C C . GLU A 1 89 ? -1.738 -19.188 -4.551 1 98.06 89 GLU A C 1
ATOM 728 O O . GLU A 1 89 ? -1.444 -19.406 -5.73 1 98.06 89 GLU A O 1
ATOM 733 N N . MET A 1 90 ? -0.842 -18.781 -3.658 1 98.12 90 MET A N 1
ATOM 734 C CA . MET A 1 90 ? 0.559 -18.531 -3.986 1 98.12 90 MET A CA 1
ATOM 735 C C . MET A 1 90 ? 1.438 -19.688 -3.518 1 98.12 90 MET A C 1
ATOM 737 O O . MET A 1 90 ? 1.129 -20.344 -2.523 1 98.12 90 MET A O 1
ATOM 741 N N . VAL A 1 91 ? 2.52 -19.828 -4.223 1 97.56 91 VAL A N 1
ATOM 742 C CA . VAL A 1 91 ? 3.432 -20.906 -3.869 1 97.56 91 VAL A CA 1
ATOM 743 C C . VAL A 1 91 ? 4.875 -20.469 -4.109 1 97.56 91 VAL A C 1
ATOM 745 O O . VAL A 1 91 ? 5.164 -19.781 -5.094 1 97.56 91 VAL A O 1
ATOM 748 N N . CYS A 1 92 ? 5.719 -20.75 -3.162 1 97.88 92 CYS A N 1
ATOM 749 C CA . CYS A 1 92 ? 7.164 -20.672 -3.324 1 97.88 92 CYS A CA 1
ATOM 750 C C . CYS A 1 92 ? 7.746 -22.031 -3.674 1 97.88 92 CYS A C 1
ATOM 752 O O . CYS A 1 92 ? 7.566 -23 -2.93 1 97.88 92 CYS A O 1
ATOM 754 N N . ILE A 1 93 ? 8.438 -22.109 -4.801 1 97.75 93 ILE A N 1
ATOM 755 C CA . ILE A 1 93 ? 8.961 -23.422 -5.191 1 97.75 93 ILE A CA 1
ATOM 756 C C . ILE A 1 93 ? 10.445 -23.297 -5.52 1 97.75 93 ILE A C 1
ATOM 758 O O . ILE A 1 93 ? 10.938 -22.203 -5.828 1 97.75 93 ILE A O 1
ATOM 762 N N . LYS A 1 94 ? 11.102 -24.375 -5.469 1 98 94 LYS A N 1
ATOM 763 C CA . LYS A 1 94 ? 12.508 -24.547 -5.816 1 98 94 LYS A CA 1
ATOM 764 C C . LYS A 1 94 ? 12.672 -25.641 -6.871 1 98 94 LYS A C 1
ATOM 766 O O . LYS A 1 94 ? 12.148 -26.75 -6.715 1 98 94 LYS A O 1
ATOM 771 N N . SER A 1 95 ? 13.43 -25.328 -7.906 1 96.94 95 SER A N 1
ATOM 772 C CA . SER A 1 95 ? 13.711 -26.328 -8.938 1 96.94 95 SER A CA 1
ATOM 773 C C . SER A 1 95 ? 14.547 -27.469 -8.383 1 96.94 95 SER A C 1
ATOM 775 O O . SER A 1 95 ? 15.492 -27.25 -7.625 1 96.94 95 SER A O 1
ATOM 777 N N . ARG A 1 96 ? 14.211 -28.656 -8.766 1 95.25 96 ARG A N 1
ATOM 778 C CA . ARG A 1 96 ? 15.023 -29.812 -8.398 1 95.25 96 ARG A CA 1
ATOM 779 C C . ARG A 1 96 ? 16.156 -30.031 -9.391 1 95.25 96 ARG A C 1
ATOM 781 O O . ARG A 1 96 ? 17.109 -30.766 -9.102 1 95.25 96 ARG A O 1
ATOM 788 N N . LYS A 1 97 ? 16.078 -29.344 -10.477 1 93.19 97 LYS A N 1
ATOM 789 C CA . LYS A 1 97 ? 17 -29.625 -11.57 1 93.19 97 LYS A CA 1
ATOM 790 C C . LYS A 1 97 ? 17.984 -28.469 -11.758 1 93.19 97 LYS A C 1
ATOM 792 O O . LYS A 1 97 ? 19.109 -28.672 -12.203 1 93.19 97 LYS A O 1
ATOM 797 N N . ARG A 1 98 ? 17.562 -27.312 -11.484 1 95.06 98 ARG A N 1
ATOM 798 C CA . ARG A 1 98 ? 18.375 -26.125 -11.711 1 95.06 98 ARG A CA 1
ATOM 799 C C . ARG A 1 98 ? 18.922 -25.578 -10.391 1 95.06 98 ARG A C 1
ATOM 801 O O . ARG A 1 98 ? 18.172 -25.375 -9.445 1 95.06 98 ARG A O 1
ATOM 808 N N . HIS A 1 99 ? 20.219 -25.359 -10.328 1 96.56 99 HIS A N 1
ATOM 809 C CA . HIS A 1 99 ? 20.891 -24.812 -9.164 1 96.56 99 HIS A CA 1
ATOM 810 C C . HIS A 1 99 ? 21.641 -23.531 -9.516 1 96.56 99 HIS A C 1
ATOM 812 O O . HIS A 1 99 ? 22.828 -23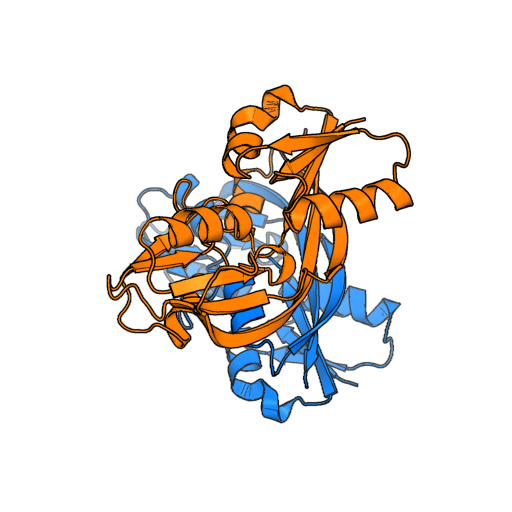.406 -9.25 1 96.56 99 HIS A O 1
ATOM 818 N N . THR A 1 100 ? 20.844 -22.625 -10.031 1 98 100 THR A N 1
ATOM 819 C CA . THR A 1 100 ? 21.422 -21.422 -10.617 1 98 100 THR A CA 1
ATOM 820 C C . THR A 1 100 ? 21.578 -20.328 -9.555 1 98 100 THR A C 1
ATOM 822 O O . THR A 1 100 ? 22.297 -19.359 -9.766 1 98 100 THR A O 1
ATOM 825 N N . GLY A 1 101 ? 20.922 -20.453 -8.438 1 98.19 101 GLY A N 1
ATOM 826 C CA . GLY A 1 101 ? 20.953 -19.422 -7.41 1 98.19 101 GLY A CA 1
ATOM 827 C C . GLY A 1 101 ? 20.094 -18.219 -7.742 1 98.19 101 GLY A C 1
ATOM 828 O O . GLY A 1 101 ? 20.172 -17.188 -7.07 1 98.19 101 GLY A O 1
ATOM 829 N N . ILE A 1 102 ? 19.234 -18.344 -8.766 1 98.75 102 ILE A N 1
ATOM 830 C CA . ILE A 1 102 ? 18.406 -17.219 -9.18 1 98.75 102 ILE A CA 1
ATOM 831 C C . ILE A 1 102 ? 16.953 -17.469 -8.742 1 98.75 102 ILE A C 1
ATOM 833 O O . ILE A 1 102 ? 16.438 -18.578 -8.883 1 98.75 102 ILE A O 1
ATOM 837 N N . GLY A 1 103 ? 16.328 -16.516 -8.086 1 98.62 103 GLY A N 1
ATOM 838 C CA . GLY A 1 103 ? 14.914 -16.531 -7.742 1 98.62 103 GLY A CA 1
ATOM 839 C C . GLY A 1 103 ? 14.125 -15.43 -8.422 1 98.62 103 GLY A C 1
ATOM 840 O O . GLY A 1 103 ? 14.602 -14.297 -8.539 1 98.62 103 GLY A O 1
ATOM 841 N N . TYR A 1 104 ? 12.891 -15.758 -8.891 1 98.56 104 TYR A N 1
ATOM 842 C CA . TYR A 1 104 ? 12.039 -14.797 -9.578 1 98.56 104 TYR A CA 1
ATOM 843 C C . TYR A 1 104 ? 10.734 -14.586 -8.82 1 98.56 104 TYR A C 1
ATOM 845 O O . TYR A 1 104 ? 10.156 -15.539 -8.289 1 98.56 104 TYR A O 1
ATOM 853 N N . THR A 1 105 ? 10.305 -13.383 -8.781 1 98.19 105 THR A N 1
ATOM 854 C CA . THR A 1 105 ? 8.977 -13.023 -8.305 1 98.19 105 THR A CA 1
ATOM 855 C C . THR A 1 105 ? 8.633 -11.594 -8.688 1 98.19 105 THR A C 1
ATOM 857 O O . THR A 1 105 ? 9.336 -10.969 -9.484 1 98.19 105 THR A O 1
ATOM 860 N N . HIS A 1 106 ? 7.496 -11.141 -8.289 1 97.44 106 HIS A N 1
ATOM 861 C CA . HIS A 1 106 ? 7.141 -9.727 -8.422 1 97.44 106 HIS A CA 1
ATOM 862 C C . HIS A 1 106 ? 7.777 -8.891 -7.32 1 97.44 106 HIS A C 1
ATOM 864 O O . HIS A 1 106 ? 8.07 -9.398 -6.234 1 97.44 106 HIS A O 1
ATOM 870 N N . ALA A 1 107 ? 7.93 -7.605 -7.598 1 96.38 107 ALA A N 1
ATOM 871 C CA . ALA A 1 107 ? 8.539 -6.68 -6.648 1 96.38 107 ALA A CA 1
ATOM 872 C C . ALA A 1 107 ? 7.816 -6.707 -5.309 1 96.38 107 ALA A C 1
ATOM 874 O O . ALA A 1 107 ? 8.453 -6.668 -4.25 1 96.38 107 ALA A O 1
ATOM 875 N N . ALA A 1 108 ? 6.531 -6.855 -5.32 1 95.62 108 ALA A N 1
ATOM 876 C CA . ALA A 1 108 ? 5.699 -6.793 -4.121 1 95.62 108 ALA A CA 1
ATOM 877 C C . ALA A 1 108 ? 5.945 -8 -3.221 1 95.62 108 ALA A C 1
ATOM 879 O O . ALA A 1 108 ? 5.688 -7.949 -2.016 1 95.62 108 ALA A O 1
ATOM 880 N N . THR A 1 109 ? 6.449 -9.102 -3.75 1 97.62 109 THR A N 1
ATOM 881 C CA . THR A 1 109 ? 6.559 -10.336 -2.986 1 97.62 109 THR A CA 1
ATOM 882 C C . THR A 1 109 ? 8.016 -10.758 -2.85 1 97.62 109 THR A C 1
ATOM 884 O O . THR A 1 109 ? 8.305 -11.891 -2.443 1 97.62 109 THR A O 1
ATOM 887 N N . LYS A 1 110 ? 8.883 -9.898 -3.221 1 97.25 110 LYS A N 1
ATOM 888 C CA . LYS A 1 110 ? 10.305 -10.211 -3.213 1 97.25 110 LYS A CA 1
ATOM 889 C C . LYS A 1 110 ? 10.789 -10.555 -1.807 1 97.25 110 LYS A C 1
ATOM 891 O O . LYS A 1 110 ? 11.5 -11.547 -1.611 1 97.25 110 LYS A O 1
ATOM 896 N N . ASP A 1 111 ? 10.422 -9.781 -0.845 1 95.81 111 ASP A N 1
ATOM 897 C CA . ASP A 1 111 ? 10.844 -10.016 0.533 1 95.81 111 ASP A CA 1
ATOM 898 C C . ASP A 1 111 ? 10.32 -11.352 1.05 1 95.81 111 ASP A C 1
ATOM 900 O O . ASP A 1 111 ? 10.984 -12.023 1.843 1 95.81 111 ASP A O 1
ATOM 904 N N . LEU A 1 112 ? 9.148 -11.672 0.651 1 96.94 112 LEU A N 1
ATOM 905 C CA . LEU A 1 112 ? 8.57 -12.953 1.046 1 96.94 112 LEU A CA 1
ATOM 906 C C . LEU A 1 112 ? 9.391 -14.109 0.486 1 96.94 112 LEU A C 1
ATOM 908 O O . LEU A 1 112 ? 9.68 -15.07 1.2 1 96.94 112 LEU A O 1
ATOM 912 N N . LEU A 1 113 ? 9.734 -14.008 -0.785 1 98.25 113 LEU A N 1
ATOM 913 C CA . LEU A 1 113 ? 10.539 -15.062 -1.396 1 98.25 113 LEU A CA 1
ATOM 914 C C . LEU A 1 113 ? 11.898 -15.18 -0.716 1 98.25 113 LEU A C 1
ATOM 916 O O . LEU A 1 113 ? 12.422 -16.281 -0.546 1 98.25 113 LEU A O 1
ATOM 920 N N . LYS A 1 114 ? 12.5 -14.109 -0.368 1 97.62 114 LYS A N 1
ATOM 921 C CA . LYS A 1 114 ? 13.82 -14.078 0.266 1 97.62 114 LYS A CA 1
ATOM 922 C C . LYS A 1 114 ? 13.828 -14.914 1.54 1 97.62 114 LYS A C 1
ATOM 924 O O . LYS A 1 114 ? 14.852 -15.508 1.888 1 97.62 114 LYS A O 1
ATOM 929 N N . LYS A 1 115 ? 12.734 -15.023 2.23 1 96.44 115 LYS A N 1
ATOM 930 C CA . LYS A 1 115 ? 12.625 -15.828 3.447 1 96.44 115 LYS A CA 1
ATOM 931 C C . LYS A 1 115 ? 12.898 -17.297 3.162 1 96.44 115 LYS A C 1
ATOM 933 O O . LYS A 1 115 ? 13.453 -18 4.004 1 96.44 115 LYS A O 1
ATOM 938 N N . TYR A 1 116 ? 12.508 -17.688 1.975 1 97.19 116 TYR A N 1
ATOM 939 C CA . TYR A 1 116 ? 12.594 -19.109 1.646 1 97.19 116 TYR A CA 1
ATOM 940 C C . TYR A 1 116 ? 13.789 -19.391 0.74 1 97.19 116 TYR A C 1
ATOM 942 O O . TYR A 1 116 ? 14.172 -20.547 0.552 1 97.19 116 TYR A O 1
ATOM 950 N N . ALA A 1 117 ? 14.297 -18.344 0.181 1 97.81 117 ALA A N 1
ATOM 951 C CA . ALA A 1 117 ? 15.484 -18.406 -0.664 1 97.81 117 ALA A CA 1
ATOM 952 C C . ALA A 1 117 ? 16.484 -17.328 -0.276 1 97.81 117 ALA A C 1
ATOM 954 O O . ALA A 1 117 ? 16.859 -16.484 -1.098 1 97.81 117 ALA A O 1
ATOM 955 N N . PRO A 1 118 ? 17.047 -17.406 0.937 1 97.38 118 PRO A N 1
ATOM 956 C CA . PRO A 1 118 ? 17.844 -16.312 1.486 1 97.38 118 PRO A CA 1
ATOM 957 C C . PRO A 1 118 ? 19.156 -16.094 0.728 1 97.38 118 PRO A C 1
ATOM 959 O O . PRO A 1 118 ? 19.688 -14.984 0.726 1 97.38 118 PRO A O 1
ATOM 962 N N . ASN A 1 119 ? 19.609 -17.062 0.021 1 97.5 119 ASN A N 1
ATOM 963 C CA . ASN A 1 119 ? 20.906 -16.938 -0.652 1 97.5 119 ASN A CA 1
ATOM 964 C C . ASN A 1 119 ? 20.734 -16.703 -2.148 1 97.5 119 ASN A C 1
ATOM 966 O O . ASN A 1 119 ? 21.719 -16.547 -2.873 1 97.5 119 ASN A O 1
ATOM 970 N N . ALA A 1 120 ? 19.531 -16.672 -2.568 1 98.44 120 ALA A N 1
ATOM 971 C CA . ALA A 1 120 ? 19.281 -16.516 -3.998 1 98.44 120 ALA A CA 1
ATOM 972 C C . ALA A 1 120 ? 19.391 -15.055 -4.418 1 98.44 120 ALA A C 1
ATOM 974 O O . ALA A 1 120 ? 19.062 -14.148 -3.643 1 98.44 120 ALA A O 1
ATOM 975 N N . ARG A 1 121 ? 19.953 -14.82 -5.582 1 98.44 121 ARG A N 1
ATOM 976 C CA . ARG A 1 121 ? 19.797 -13.523 -6.238 1 98.44 121 ARG A CA 1
ATOM 977 C C . ARG A 1 121 ? 18.375 -13.336 -6.758 1 98.44 121 ARG A C 1
ATOM 979 O O . ARG A 1 121 ? 17.969 -14.008 -7.703 1 98.44 121 ARG A O 1
ATOM 986 N N . LEU A 1 122 ? 17.672 -12.461 -6.23 1 98.5 122 LEU A N 1
ATOM 987 C CA . LEU A 1 122 ? 16.266 -12.289 -6.582 1 98.5 122 LEU A CA 1
ATOM 988 C C . LEU A 1 122 ? 16.109 -11.281 -7.719 1 98.5 122 LEU A C 1
ATOM 990 O O . LEU A 1 122 ? 16.734 -10.211 -7.695 1 98.5 122 LEU A O 1
ATOM 994 N N . VAL A 1 123 ? 15.383 -11.656 -8.695 1 98.25 123 VAL A N 1
ATOM 995 C CA . VAL A 1 123 ? 15.078 -10.828 -9.852 1 98.25 123 VAL A CA 1
ATOM 996 C C . VAL A 1 123 ? 13.57 -10.617 -9.961 1 98.25 123 VAL A C 1
ATOM 998 O O . VAL A 1 123 ? 12.797 -11.578 -9.953 1 98.25 123 VAL A O 1
ATOM 1001 N N . SER A 1 124 ? 13.188 -9.359 -10.07 1 97.75 124 SER A N 1
ATOM 1002 C CA . SER A 1 124 ? 11.766 -9.047 -10.141 1 97.75 124 SER A CA 1
ATOM 1003 C C . SER A 1 124 ? 11.25 -9.18 -11.57 1 97.75 124 SER A C 1
ATOM 1005 O O . SER A 1 124 ? 11.969 -8.883 -12.523 1 97.75 124 SER A O 1
ATOM 1007 N N . ALA A 1 125 ? 10.023 -9.617 -11.664 1 97.44 125 ALA A N 1
ATOM 1008 C CA . ALA A 1 125 ? 9.258 -9.617 -12.906 1 97.44 125 ALA A CA 1
ATOM 1009 C C . ALA A 1 125 ? 8.016 -8.742 -12.781 1 97.44 125 ALA A C 1
ATOM 1011 O O . ALA A 1 125 ? 7.648 -8.32 -11.68 1 97.44 125 ALA A O 1
ATOM 1012 N N . ALA A 1 126 ? 7.324 -8.469 -13.906 1 95.88 126 ALA A N 1
ATOM 1013 C CA . ALA A 1 126 ? 6.176 -7.566 -13.945 1 95.88 126 ALA A CA 1
ATOM 1014 C C . ALA A 1 126 ? 4.988 -8.164 -13.195 1 95.88 126 ALA A C 1
ATOM 1016 O O . ALA A 1 126 ? 4.078 -7.445 -12.781 1 95.88 126 ALA A O 1
ATOM 1017 N N . SER A 1 127 ? 4.957 -9.414 -13.094 1 96.38 127 SER A N 1
ATOM 1018 C CA . SER A 1 127 ? 3.918 -10.141 -12.375 1 96.38 127 SER A CA 1
ATOM 1019 C C . SER A 1 127 ? 4.422 -11.5 -11.898 1 96.38 127 SER A C 1
ATOM 1021 O O . SER A 1 127 ? 5.48 -11.961 -12.336 1 96.38 127 SER A O 1
ATOM 1023 N N . LYS A 1 128 ? 3.641 -12.141 -10.992 1 97.38 128 LYS A N 1
ATOM 1024 C CA . LYS A 1 128 ? 3.984 -13.492 -10.555 1 97.38 128 LYS A CA 1
ATOM 1025 C C . LYS A 1 128 ? 3.873 -14.484 -11.703 1 97.38 128 LYS A C 1
ATOM 1027 O O . LYS A 1 128 ? 4.617 -15.469 -11.758 1 97.38 128 LYS A O 1
ATOM 1032 N N . TYR A 1 129 ? 2.928 -14.172 -12.602 1 96.69 129 TYR A N 1
ATOM 1033 C CA . TYR A 1 129 ? 2.795 -14.984 -13.805 1 96.69 129 TYR A CA 1
ATOM 1034 C C . TYR A 1 129 ? 4.07 -14.945 -14.633 1 96.69 129 TYR A C 1
ATOM 1036 O O . TYR A 1 129 ? 4.621 -15.992 -14.984 1 96.69 129 TYR A O 1
ATOM 1044 N N . ARG A 1 130 ? 4.574 -13.758 -14.898 1 97.38 130 ARG A N 1
ATOM 1045 C CA . ARG A 1 130 ? 5.785 -13.594 -15.688 1 97.38 130 ARG A CA 1
ATOM 1046 C C . ARG A 1 130 ? 7.004 -14.125 -14.945 1 97.38 130 ARG A C 1
ATOM 1048 O O . ARG A 1 130 ? 7.938 -14.641 -15.562 1 97.38 130 ARG A O 1
ATOM 1055 N N . ALA A 1 131 ? 7 -13.977 -13.664 1 98 131 ALA A N 1
ATOM 1056 C CA . ALA A 1 131 ? 8.086 -14.516 -12.852 1 98 131 ALA A CA 1
ATOM 1057 C C . ALA A 1 131 ? 8.234 -16.016 -13.07 1 98 131 ALA A C 1
ATOM 1059 O O . ALA A 1 131 ? 9.352 -16.531 -13.195 1 98 131 ALA A O 1
ATOM 1060 N N . TYR A 1 132 ? 7.121 -16.688 -13.117 1 97.62 132 TYR A N 1
ATOM 1061 C CA . TYR A 1 132 ? 7.164 -18.125 -13.336 1 97.62 132 TYR A CA 1
ATOM 1062 C C . TYR A 1 132 ? 7.73 -18.469 -14.711 1 97.62 132 TYR A C 1
ATOM 1064 O O . TYR A 1 132 ? 8.516 -19.406 -14.859 1 97.62 132 TYR A O 1
ATOM 1072 N N . GLU A 1 133 ? 7.305 -17.688 -15.688 1 96.5 133 GLU A N 1
ATOM 1073 C CA . GLU A 1 133 ? 7.832 -17.891 -17.031 1 96.5 133 GLU A CA 1
ATOM 1074 C C . GLU A 1 133 ? 9.352 -17.766 -17.062 1 96.5 133 GLU A C 1
ATOM 1076 O O . GLU A 1 133 ? 10.039 -18.562 -17.719 1 96.5 133 GLU A O 1
ATOM 1081 N N . ARG A 1 134 ? 9.883 -16.828 -16.375 1 97.38 134 ARG A N 1
ATOM 1082 C CA . ARG A 1 134 ? 11.328 -16.641 -16.281 1 97.38 134 ARG A CA 1
ATOM 1083 C C . ARG A 1 134 ? 11.984 -17.797 -15.531 1 97.38 134 ARG A C 1
ATOM 1085 O O . ARG A 1 134 ? 13.047 -18.281 -15.93 1 97.38 134 ARG A O 1
ATOM 1092 N N . TYR A 1 135 ? 11.359 -18.172 -14.492 1 97.56 135 TYR A N 1
ATOM 1093 C CA . TYR A 1 135 ? 11.836 -19.281 -13.68 1 97.56 135 TYR A CA 1
ATOM 1094 C C . TYR A 1 135 ? 12.047 -20.531 -14.539 1 97.56 135 TYR A C 1
ATOM 1096 O O . TYR A 1 135 ? 13.039 -21.234 -14.375 1 97.56 135 TYR A O 1
ATOM 1104 N N . LEU A 1 136 ? 11.117 -20.781 -15.469 1 95.94 136 LEU A N 1
ATOM 1105 C CA . LEU A 1 136 ? 11.172 -21.984 -16.297 1 95.94 136 LEU A CA 1
ATOM 1106 C C . LEU A 1 136 ? 12.406 -21.969 -17.188 1 95.94 136 LEU A C 1
ATOM 1108 O O . LEU A 1 136 ? 12.859 -23.016 -17.656 1 95.94 136 LEU A O 1
ATOM 1112 N N . LYS A 1 137 ? 12.953 -20.797 -17.406 1 96.12 137 LYS A N 1
ATOM 1113 C CA . LYS A 1 137 ? 14.102 -20.688 -18.297 1 96.12 137 LYS A CA 1
ATOM 1114 C C . LYS A 1 137 ? 15.406 -20.953 -17.531 1 96.12 137 LYS A C 1
ATOM 1116 O O . LYS A 1 137 ? 16.234 -21.734 -17.984 1 96.12 137 LYS A O 1
ATOM 1121 N N . ASP A 1 138 ? 15.594 -20.312 -16.375 1 97.19 138 ASP A N 1
ATOM 1122 C CA . ASP A 1 138 ? 16.891 -20.484 -15.727 1 97.19 138 ASP A CA 1
ATOM 1123 C C . ASP A 1 138 ? 16.766 -20.297 -14.211 1 97.19 138 ASP A C 1
ATOM 1125 O O . ASP A 1 138 ? 17.781 -20.203 -13.516 1 97.19 138 ASP A O 1
ATOM 1129 N N . GLY A 1 139 ? 15.617 -20.25 -13.695 1 97.44 139 GLY A N 1
ATOM 1130 C CA . GLY A 1 139 ? 15.445 -19.984 -12.273 1 97.44 139 GLY A CA 1
ATOM 1131 C C . GLY A 1 139 ? 15.586 -21.219 -11.414 1 97.44 139 GLY A C 1
ATOM 1132 O O . GLY A 1 139 ? 15.234 -22.328 -11.844 1 97.44 139 GLY A O 1
ATOM 1133 N N . GLU A 1 140 ? 16.047 -21 -10.227 1 98.19 140 GLU A N 1
ATOM 1134 C CA . GLU A 1 140 ? 16.031 -22.062 -9.219 1 98.19 140 GLU A CA 1
ATOM 1135 C C . GLU A 1 140 ? 14.859 -21.891 -8.258 1 98.19 140 GLU A C 1
ATOM 1137 O O . GLU A 1 140 ? 14.289 -22.875 -7.793 1 98.19 140 GLU A O 1
ATOM 1142 N N . TYR A 1 141 ? 14.492 -20.688 -7.941 1 98.5 141 TYR A N 1
ATOM 1143 C CA . TYR A 1 141 ? 13.375 -20.375 -7.055 1 98.5 141 TYR A CA 1
ATOM 1144 C C . TYR A 1 141 ? 12.367 -19.469 -7.746 1 98.5 141 TYR A C 1
ATOM 1146 O O . TYR A 1 141 ? 12.727 -18.688 -8.633 1 98.5 141 TYR A O 1
ATOM 1154 N N . VAL A 1 142 ? 11.102 -19.609 -7.324 1 98.5 142 VAL A N 1
ATOM 1155 C CA . VAL A 1 142 ? 10.102 -18.641 -7.777 1 98.5 142 VAL A CA 1
ATOM 1156 C C . VAL A 1 142 ? 8.953 -18.594 -6.773 1 98.5 142 VAL A C 1
ATOM 1158 O O . VAL A 1 142 ? 8.633 -19.594 -6.125 1 98.5 142 VAL A O 1
ATOM 1161 N N . LEU A 1 143 ? 8.508 -17.438 -6.48 1 98.5 143 LEU A N 1
ATOM 1162 C CA . LEU A 1 143 ? 7.199 -17.234 -5.875 1 98.5 143 LEU A CA 1
ATOM 1163 C C . LEU A 1 143 ? 6.164 -16.859 -6.934 1 98.5 143 LEU A C 1
ATOM 1165 O O . LEU A 1 143 ? 6.289 -15.828 -7.586 1 98.5 143 LEU A O 1
ATOM 1169 N N . THR A 1 144 ? 5.188 -17.688 -7.152 1 98 144 THR A N 1
ATOM 1170 C CA . THR A 1 144 ? 4.168 -17.531 -8.18 1 98 144 THR A CA 1
ATOM 1171 C C . THR A 1 144 ? 2.811 -18.016 -7.68 1 98 144 THR A C 1
ATOM 1173 O O . THR A 1 144 ? 2.643 -18.281 -6.488 1 98 144 THR A O 1
ATOM 1176 N N . ASN A 1 145 ? 1.802 -17.953 -8.562 1 97.69 145 ASN A N 1
ATOM 1177 C CA . ASN A 1 145 ? 0.528 -18.594 -8.258 1 97.69 145 ASN A CA 1
ATOM 1178 C C . ASN A 1 145 ? 0.545 -20.062 -8.641 1 97.69 145 ASN A C 1
ATOM 1180 O O . ASN A 1 145 ? 1.088 -20.438 -9.68 1 97.69 145 ASN A O 1
ATOM 1184 N N . LYS A 1 146 ? -0.091 -20.844 -7.773 1 95.62 146 LYS A N 1
ATOM 1185 C CA . LYS A 1 146 ? -0.137 -22.281 -8.008 1 95.62 146 LYS A CA 1
ATOM 1186 C C . LYS A 1 146 ? -0.776 -22.594 -9.359 1 95.62 146 LYS A C 1
ATOM 1188 O O . LYS A 1 146 ? -0.327 -23.5 -10.062 1 95.62 146 LYS A O 1
ATOM 1193 N N . LYS A 1 147 ? -1.715 -21.875 -9.734 1 94.5 147 LYS A N 1
ATOM 1194 C CA . LYS A 1 147 ? -2.471 -22.141 -10.961 1 94.5 147 LYS A CA 1
ATOM 1195 C C . LYS A 1 147 ? -1.593 -21.953 -12.195 1 94.5 147 LYS A C 1
ATOM 1197 O O . LYS A 1 147 ? -1.936 -22.422 -13.281 1 94.5 147 LYS A O 1
ATOM 1202 N N . ASN A 1 148 ? -0.513 -21.234 -12.031 1 91.06 148 ASN A N 1
ATOM 1203 C CA . ASN A 1 148 ? 0.374 -20.984 -13.156 1 91.06 148 ASN A CA 1
ATOM 1204 C C . ASN A 1 148 ? 1.313 -22.156 -13.398 1 91.06 148 ASN A C 1
ATOM 1206 O O . ASN A 1 148 ? 1.923 -22.266 -14.469 1 91.06 148 ASN A O 1
ATOM 1210 N N . MET A 1 149 ? 1.525 -22.953 -12.445 1 92.12 149 MET A N 1
ATOM 1211 C CA . MET A 1 149 ? 2.5 -24.031 -12.516 1 92.12 149 MET A CA 1
ATOM 1212 C C . MET A 1 149 ? 2.078 -25.078 -13.547 1 92.12 149 MET A C 1
ATOM 1214 O O . MET A 1 149 ? 0.894 -25.391 -13.672 1 92.12 149 MET A O 1
ATOM 1218 N N . VAL A 1 150 ? 3.062 -25.547 -14.172 1 88.25 150 VAL A N 1
ATOM 1219 C CA . VAL A 1 150 ? 2.816 -26.594 -15.156 1 88.25 150 VAL A CA 1
ATOM 1220 C C . VAL A 1 150 ? 3.199 -27.953 -14.57 1 88.25 150 VAL A C 1
ATOM 1222 O O . VAL A 1 150 ? 4.141 -28.047 -13.781 1 88.25 150 VAL A O 1
ATOM 1225 N N . GLU A 1 151 ? 2.492 -28.953 -14.914 1 77.25 151 GLU A N 1
ATOM 1226 C CA . GLU A 1 151 ? 2.658 -30.312 -14.414 1 77.25 151 GLU A CA 1
ATOM 1227 C C . GLU A 1 151 ? 4.098 -30.797 -14.586 1 77.25 151 GLU A C 1
ATOM 1229 O O . GLU A 1 151 ? 4.621 -31.516 -13.727 1 77.25 151 GLU A O 1
ATOM 1234 N N . ALA A 1 152 ? 4.691 -30.391 -15.531 1 73.12 152 ALA A N 1
ATOM 1235 C CA . ALA A 1 152 ? 6.02 -30.891 -15.875 1 73.12 152 ALA A CA 1
ATOM 1236 C C . ALA A 1 152 ? 7.086 -30.266 -14.969 1 73.12 152 ALA A C 1
ATOM 1238 O O . ALA A 1 152 ? 8.234 -30.719 -14.969 1 73.12 152 ALA A O 1
ATOM 1239 N N . ASP A 1 153 ? 6.641 -29.406 -14.203 1 74.31 153 ASP A N 1
ATOM 1240 C CA . ASP A 1 153 ? 7.648 -28.703 -13.414 1 74.31 153 ASP A CA 1
ATOM 1241 C C . ASP A 1 153 ? 8.039 -29.516 -12.18 1 74.31 153 ASP A C 1
ATOM 1243 O O . ASP A 1 153 ? 7.199 -29.781 -11.312 1 74.31 153 ASP A O 1
ATOM 1247 N N . GLU A 1 154 ? 9.125 -30.188 -12.273 1 85.5 154 GLU A N 1
ATOM 1248 C CA . GLU A 1 154 ? 9.656 -30.859 -11.094 1 85.5 154 GLU A CA 1
ATOM 1249 C C . GLU A 1 154 ? 10.18 -29.859 -10.07 1 85.5 154 GLU A C 1
ATOM 1251 O O . GLU A 1 154 ? 11.289 -29.344 -10.203 1 85.5 154 GLU A O 1
ATOM 1256 N N . ALA A 1 155 ? 9.391 -29.516 -9.242 1 93.56 155 ALA A N 1
ATOM 1257 C CA . ALA A 1 155 ? 9.766 -28.5 -8.25 1 93.56 155 ALA A CA 1
ATOM 1258 C C . ALA A 1 155 ? 9.375 -28.953 -6.844 1 93.56 155 ALA A C 1
ATOM 1260 O O . ALA A 1 155 ? 8.461 -29.75 -6.672 1 93.56 155 ALA A O 1
ATOM 1261 N N . GLU A 1 156 ? 10.117 -28.547 -5.902 1 96.06 156 GLU A N 1
ATOM 1262 C CA . GLU A 1 156 ? 9.805 -28.703 -4.48 1 96.06 156 GLU A CA 1
ATOM 1263 C C . GLU A 1 156 ? 9.016 -27.5 -3.963 1 96.06 156 GLU A C 1
ATOM 1265 O O . GLU A 1 156 ? 9.391 -26.359 -4.191 1 96.06 156 GLU A O 1
ATOM 1270 N N . ILE A 1 157 ? 7.938 -27.812 -3.312 1 96.69 157 ILE A N 1
ATOM 1271 C CA . ILE A 1 157 ? 7.156 -26.734 -2.699 1 96.69 157 ILE A CA 1
ATOM 1272 C C . ILE A 1 157 ? 7.781 -26.344 -1.361 1 96.69 157 ILE A C 1
ATOM 1274 O O . ILE A 1 157 ? 7.914 -27.188 -0.464 1 96.69 157 ILE A O 1
ATOM 1278 N N . LEU A 1 158 ? 8.148 -25.109 -1.287 1 97.62 158 LEU A N 1
ATOM 1279 C CA . LEU A 1 158 ? 8.773 -24.609 -0.062 1 97.62 158 LEU A CA 1
ATOM 1280 C C . LEU A 1 158 ? 7.73 -24 0.872 1 97.62 158 LEU A C 1
ATOM 1282 O O . LEU A 1 158 ? 7.871 -24.078 2.094 1 97.62 158 LEU A O 1
ATOM 1286 N N . ALA A 1 159 ? 6.707 -23.375 0.341 1 97.75 159 ALA A N 1
ATOM 1287 C CA . ALA A 1 159 ? 5.652 -22.719 1.115 1 97.75 159 ALA A CA 1
ATOM 1288 C C . ALA A 1 159 ? 4.434 -22.422 0.246 1 97.75 159 ALA A C 1
ATOM 1290 O O . ALA A 1 159 ? 4.543 -22.328 -0.978 1 97.75 159 ALA A O 1
ATOM 1291 N N . GLU A 1 160 ? 3.311 -22.359 0.851 1 97.56 160 GLU A N 1
ATOM 1292 C CA . GLU A 1 160 ? 2.049 -21.984 0.222 1 97.56 160 GLU A CA 1
ATOM 1293 C C . GLU A 1 160 ? 1.33 -20.906 1.028 1 97.56 160 GLU A C 1
ATOM 1295 O O . GLU A 1 160 ? 1.385 -20.891 2.26 1 97.56 160 GLU A O 1
ATOM 1300 N N . PHE A 1 161 ? 0.718 -19.984 0.326 1 96.88 161 PHE A N 1
ATOM 1301 C CA . PHE A 1 161 ? 0.072 -18.844 0.979 1 96.88 161 PHE A CA 1
ATOM 1302 C C . PHE A 1 161 ? -1.31 -18.594 0.387 1 96.88 161 PHE A C 1
ATOM 1304 O O . PHE A 1 161 ? -1.509 -18.734 -0.821 1 96.88 161 PHE A O 1
ATOM 1311 N N . GLN A 1 162 ? -2.309 -18.312 1.178 1 97.06 162 GLN A N 1
ATOM 1312 C CA . GLN A 1 162 ? -3.588 -17.734 0.803 1 97.06 162 GLN A CA 1
ATOM 1313 C C . GLN A 1 162 ? -3.688 -16.281 1.281 1 97.06 162 GLN A C 1
ATOM 1315 O O . GLN A 1 162 ? -3.641 -16.016 2.484 1 97.06 162 GLN A O 1
ATOM 1320 N N . VAL A 1 163 ? -3.816 -15.406 0.404 1 98 163 VAL A N 1
ATOM 1321 C CA . VAL A 1 163 ? -3.703 -13.992 0.733 1 98 163 VAL A CA 1
ATOM 1322 C C . VAL A 1 163 ? -4.938 -13.242 0.234 1 98 163 VAL A C 1
ATOM 1324 O O . VAL A 1 163 ? -5.336 -13.391 -0.923 1 98 163 VAL A O 1
ATOM 1327 N N . LYS A 1 164 ? -5.625 -12.477 1.098 1 98.62 164 LYS A N 1
ATOM 1328 C CA . LYS A 1 164 ? -6.582 -11.461 0.673 1 98.62 164 LYS A CA 1
ATOM 1329 C C . LYS A 1 164 ? -5.887 -10.141 0.366 1 98.62 164 LYS A C 1
ATOM 1331 O O . LYS A 1 164 ? -4.977 -9.727 1.09 1 98.62 164 LYS A O 1
ATOM 1336 N N . MET A 1 165 ? -6.289 -9.539 -0.688 1 98.88 165 MET A N 1
ATOM 1337 C CA . MET A 1 165 ? -5.621 -8.312 -1.11 1 98.88 165 MET A CA 1
ATOM 1338 C C . MET A 1 165 ? -6.602 -7.148 -1.163 1 98.88 165 MET A C 1
ATOM 1340 O O . MET A 1 165 ? -7.758 -7.32 -1.553 1 98.88 165 MET A O 1
ATOM 1344 N N . VAL A 1 166 ? -6.18 -5.992 -0.69 1 98.94 166 VAL A N 1
ATOM 1345 C CA . VAL A 1 166 ? -6.918 -4.75 -0.883 1 98.94 166 VAL A CA 1
ATOM 1346 C C . VAL A 1 166 ? -6.602 -4.168 -2.26 1 98.94 166 VAL A C 1
ATOM 1348 O O . VAL A 1 166 ? -5.43 -4 -2.615 1 98.94 166 VAL A O 1
ATOM 1351 N N . TRP A 1 167 ? -7.617 -3.922 -3.041 1 98.94 167 TRP A N 1
ATOM 1352 C CA . TRP A 1 167 ? -7.504 -3.328 -4.371 1 98.94 167 TRP A CA 1
ATOM 1353 C C . TRP A 1 167 ? -8.047 -1.902 -4.379 1 98.94 167 TRP A C 1
ATOM 1355 O O . TRP A 1 167 ? -9.055 -1.611 -3.732 1 98.94 167 TRP A O 1
ATOM 1365 N N . CYS A 1 168 ? -7.383 -1.068 -5.086 1 98.94 168 CYS A N 1
ATOM 1366 C CA . CYS A 1 168 ? -7.766 0.335 -5.207 1 98.94 168 CYS A CA 1
ATOM 1367 C C . CYS A 1 168 ? -8.242 0.65 -6.621 1 98.94 168 CYS A C 1
ATOM 1369 O O . CYS A 1 168 ? -7.598 0.263 -7.598 1 98.94 168 CYS A O 1
ATOM 1371 N N . VAL A 1 169 ? -9.344 1.348 -6.73 1 98.94 169 VAL A N 1
ATOM 1372 C CA . VAL A 1 169 ? -9.93 1.74 -8.008 1 98.94 169 VAL A CA 1
ATOM 1373 C C . VAL A 1 169 ? -9.805 3.25 -8.195 1 98.94 169 VAL A C 1
ATOM 1375 O O . VAL A 1 169 ? -10.328 4.027 -7.395 1 98.94 169 VAL A O 1
ATOM 1378 N N . TYR A 1 170 ? -9.141 3.613 -9.234 1 98.94 170 TYR A N 1
ATOM 1379 C CA . TYR A 1 170 ? -8.906 5.023 -9.516 1 98.94 170 TYR A CA 1
ATOM 1380 C C . TYR A 1 170 ? -9.703 5.473 -10.734 1 98.94 170 TYR A C 1
ATOM 1382 O O . TYR A 1 170 ? -9.836 4.727 -11.711 1 98.94 170 TYR A O 1
ATOM 1390 N N . ARG A 1 171 ? -10.234 6.641 -10.711 1 98.81 171 ARG A N 1
ATOM 1391 C CA . ARG A 1 171 ? -10.609 7.387 -11.914 1 98.81 171 ARG A CA 1
ATOM 1392 C C . ARG A 1 171 ? -9.414 8.148 -12.477 1 98.81 171 ARG A C 1
ATOM 1394 O O . ARG A 1 171 ? -8.75 8.898 -11.75 1 98.81 171 ARG A O 1
ATOM 1401 N N . ILE A 1 172 ? -9.133 7.875 -13.695 1 98.75 172 ILE A N 1
ATOM 1402 C CA . ILE A 1 172 ? -8.07 8.617 -14.359 1 98.75 172 ILE A CA 1
ATOM 1403 C C . ILE A 1 172 ? -8.594 9.984 -14.805 1 98.75 172 ILE A C 1
ATOM 1405 O O . ILE A 1 172 ? -9.555 10.07 -15.562 1 98.75 172 ILE A O 1
ATOM 1409 N N . LYS A 1 173 ? -7.914 11.016 -14.391 1 97.5 173 LYS A N 1
ATOM 1410 C CA . LYS A 1 173 ? -8.406 12.375 -14.594 1 97.5 173 LYS A CA 1
ATOM 1411 C C . LYS A 1 173 ? -8.008 12.906 -15.969 1 97.5 173 LYS A C 1
ATOM 1413 O O . LYS A 1 173 ? -6.996 12.477 -16.531 1 97.5 173 LYS A O 1
ATOM 1418 N N . MET B 1 1 ? -14.609 -4.551 22.328 1 92.88 1 MET B N 1
ATOM 1419 C CA . MET B 1 1 ? -13.641 -4.676 21.25 1 92.88 1 MET B CA 1
ATOM 1420 C C . MET B 1 1 ? -12.781 -3.418 21.141 1 92.88 1 MET B C 1
ATOM 1422 O O . MET B 1 1 ? -13.258 -2.312 21.406 1 92.88 1 MET B O 1
ATOM 1426 N N . LYS B 1 2 ? -11.453 -3.623 20.875 1 98.69 2 LYS B N 1
ATOM 1427 C CA . LYS B 1 2 ? -10.555 -2.48 20.719 1 98.69 2 LYS B CA 1
ATOM 1428 C C . LYS B 1 2 ? -10.062 -2.354 19.281 1 98.69 2 LYS B C 1
ATOM 1430 O O . LYS B 1 2 ? -9.969 -3.35 18.562 1 98.69 2 LYS B O 1
ATOM 1435 N N . ILE B 1 3 ? -9.836 -1.153 18.922 1 98.88 3 ILE B N 1
ATOM 1436 C CA . ILE B 1 3 ? -9.25 -0.847 17.625 1 98.88 3 ILE B CA 1
ATOM 1437 C C . ILE B 1 3 ? -7.961 -0.055 17.812 1 98.88 3 ILE B C 1
ATOM 1439 O O . ILE B 1 3 ? -7.973 1.036 18.391 1 98.88 3 ILE B O 1
ATOM 1443 N N . HIS B 1 4 ? -6.883 -0.641 17.344 1 98.94 4 HIS B N 1
ATOM 1444 C CA . HIS B 1 4 ? -5.559 -0.044 17.5 1 98.94 4 HIS B CA 1
ATOM 1445 C C . HIS B 1 4 ? -5.156 0.729 16.25 1 98.94 4 HIS B C 1
ATOM 1447 O O . HIS B 1 4 ? -5.383 0.27 15.125 1 98.94 4 HIS B O 1
ATOM 1453 N N . THR B 1 5 ? -4.629 1.903 16.438 1 98.88 5 THR B N 1
ATOM 1454 C CA . THR B 1 5 ? -4.09 2.695 15.344 1 98.88 5 THR B CA 1
ATOM 1455 C C . THR B 1 5 ? -3.086 3.723 15.859 1 98.88 5 THR B C 1
ATOM 1457 O O . THR B 1 5 ? -2.742 3.723 17.047 1 98.88 5 THR B O 1
ATOM 1460 N N . LEU B 1 6 ? -2.572 4.473 14.906 1 98.69 6 LEU B N 1
ATOM 1461 C CA . LEU B 1 6 ? -1.577 5.492 15.219 1 98.69 6 LEU B CA 1
ATOM 1462 C C . LEU B 1 6 ? -2.221 6.688 15.914 1 98.69 6 LEU B C 1
ATOM 1464 O O . LEU B 1 6 ? -3.293 7.141 15.508 1 98.69 6 LEU B O 1
ATOM 1468 N N . GLY B 1 7 ? -1.627 7.129 17 1 97.94 7 GLY B N 1
ATOM 1469 C CA . GLY B 1 7 ? -1.979 8.383 17.641 1 97.94 7 GLY B CA 1
ATOM 1470 C C . GLY B 1 7 ? -0.957 9.484 17.391 1 97.94 7 GLY B C 1
ATOM 1471 O O . GLY B 1 7 ? -0.072 9.344 16.547 1 97.94 7 GLY B O 1
ATOM 1472 N N . PRO B 1 8 ? -1.137 10.656 18.062 1 97.44 8 PRO B N 1
ATOM 1473 C CA . PRO B 1 8 ? -2.211 11.047 18.984 1 97.44 8 PRO B CA 1
ATOM 1474 C C . PRO B 1 8 ? -3.518 11.359 18.266 1 97.44 8 PRO B C 1
ATOM 1476 O O . PRO B 1 8 ? -3.684 11 17.094 1 97.44 8 PRO B O 1
ATOM 1479 N N . LYS B 1 9 ? -4.504 11.93 19 1 97.12 9 LYS B N 1
ATOM 1480 C CA . LYS B 1 9 ? -5.852 12.172 18.484 1 97.12 9 LYS B CA 1
ATOM 1481 C C . LYS B 1 9 ? -5.828 13.102 17.281 1 97.12 9 LYS B C 1
ATOM 1483 O O . LYS B 1 9 ? -6.75 13.094 16.469 1 97.12 9 LYS B O 1
ATOM 1488 N N . GLN B 1 10 ? -4.75 13.844 17.094 1 95.56 10 GLN B N 1
ATOM 1489 C CA . GLN B 1 10 ? -4.633 14.844 16.047 1 95.56 10 GLN B CA 1
ATOM 1490 C C . GLN B 1 10 ? -4.262 14.211 14.711 1 95.56 10 GLN B C 1
ATOM 1492 O O . GLN B 1 10 ? -4.289 14.867 13.672 1 95.56 10 GLN B O 1
ATOM 1497 N N . THR B 1 11 ? -3.951 12.914 14.695 1 97.69 11 THR B N 1
ATOM 1498 C CA . THR B 1 11 ? -3.508 12.258 13.477 1 97.69 11 THR B CA 1
ATOM 1499 C C . THR B 1 11 ? -4.699 11.898 12.594 1 97.69 11 THR B C 1
ATOM 1501 O O . THR B 1 11 ? -5.812 11.711 13.086 1 97.69 11 THR B O 1
ATOM 1504 N N . ASP B 1 12 ? -4.441 11.75 11.312 1 98.19 12 ASP B N 1
ATOM 1505 C CA . ASP B 1 12 ? -5.438 11.25 10.367 1 98.19 12 ASP B CA 1
ATOM 1506 C C . ASP B 1 12 ? -5.883 9.836 10.742 1 98.19 12 ASP B C 1
ATOM 1508 O O . ASP B 1 12 ? -7.047 9.477 10.547 1 98.19 12 ASP B O 1
ATOM 1512 N N . SER B 1 13 ? -4.965 9.055 11.297 1 98.56 13 SER B N 1
ATOM 1513 C CA . SER B 1 13 ? -5.277 7.68 11.664 1 98.56 13 SER B CA 1
ATOM 1514 C C . SER B 1 13 ? -6.359 7.629 12.742 1 98.56 13 SER B C 1
ATOM 1516 O O . SER B 1 13 ? -7.285 6.82 12.656 1 98.56 13 SER B O 1
ATOM 1518 N N . SER B 1 14 ? -6.203 8.508 13.719 1 98.44 14 SER B N 1
ATOM 1519 C CA . SER B 1 14 ? -7.219 8.578 14.766 1 98.44 14 SER B CA 1
ATOM 1520 C C . SER B 1 14 ? -8.578 8.945 14.188 1 98.44 14 SER B C 1
ATOM 1522 O O . SER B 1 14 ? -9.594 8.328 14.531 1 98.44 14 SER B O 1
ATOM 1524 N N . GLU B 1 15 ? -8.609 9.875 13.273 1 98.38 15 GLU B N 1
ATOM 1525 C CA . GLU B 1 15 ? -9.859 10.328 12.672 1 98.38 15 GLU B CA 1
ATOM 1526 C C . GLU B 1 15 ? -10.484 9.234 11.805 1 98.38 15 GLU B C 1
ATOM 1528 O O . GLU B 1 15 ? -11.688 8.992 11.875 1 98.38 15 GLU B O 1
ATOM 1533 N N . ALA B 1 16 ? -9.688 8.609 11.008 1 98.75 16 ALA B N 1
ATOM 1534 C CA . ALA B 1 16 ? -10.164 7.531 10.148 1 98.75 16 ALA B CA 1
ATOM 1535 C C . ALA B 1 16 ? -10.711 6.367 10.977 1 98.75 16 ALA B C 1
ATOM 1537 O O . ALA B 1 16 ? -11.742 5.785 10.641 1 98.75 16 ALA B O 1
ATOM 1538 N N . CYS B 1 17 ? -9.977 6.07 12.039 1 98.69 17 CYS B N 1
ATOM 1539 C CA . CYS B 1 17 ? -10.406 4.992 12.922 1 98.69 17 CYS B CA 1
ATOM 1540 C C . CYS B 1 17 ? -11.742 5.324 13.57 1 98.69 17 CYS B C 1
ATOM 1542 O O . CYS B 1 17 ? -12.617 4.461 13.68 1 98.69 17 CYS B O 1
ATOM 1544 N N . ASP B 1 18 ? -11.891 6.547 14 1 98.56 18 ASP B N 1
ATOM 1545 C CA . ASP B 1 18 ? -13.141 6.977 14.617 1 98.56 18 ASP B CA 1
ATOM 1546 C C . ASP B 1 18 ? -14.297 6.879 13.625 1 98.56 18 ASP B C 1
ATOM 1548 O O . ASP B 1 18 ? -15.406 6.473 13.992 1 98.56 18 ASP B O 1
ATOM 1552 N N . TYR B 1 19 ? -14.094 7.324 12.438 1 98.69 19 TYR B N 1
ATOM 1553 C CA . TYR B 1 19 ? -15.086 7.207 11.375 1 98.69 19 TYR B CA 1
ATOM 1554 C C . TYR B 1 19 ? -15.531 5.758 11.203 1 98.69 19 TYR B C 1
ATOM 1556 O O . TYR B 1 19 ? -16.734 5.465 11.219 1 98.69 19 TYR B O 1
ATOM 1564 N N . TYR B 1 20 ? -14.562 4.855 11.078 1 98.62 20 TYR B N 1
ATOM 1565 C CA . TYR B 1 20 ? -14.859 3.439 10.883 1 98.62 20 TYR B CA 1
ATOM 1566 C C . TYR B 1 20 ? -15.609 2.867 12.078 1 98.62 20 TYR B C 1
ATOM 1568 O O . TYR B 1 20 ? -16.594 2.146 11.914 1 98.62 20 TYR B O 1
ATOM 1576 N N . ARG B 1 21 ? -15.055 3.189 13.266 1 98.44 21 ARG B N 1
ATOM 1577 C CA . ARG B 1 21 ? -15.656 2.721 14.508 1 98.44 21 ARG B CA 1
ATOM 1578 C C . ARG B 1 21 ? -17.125 3.135 14.594 1 98.44 21 ARG B C 1
ATOM 1580 O O . ARG B 1 21 ? -17.984 2.326 14.953 1 98.44 21 ARG B O 1
ATOM 1587 N N . SER B 1 22 ? -17.422 4.379 14.336 1 98.31 22 SER B N 1
ATOM 1588 C CA . SER B 1 22 ? -18.781 4.914 14.484 1 98.31 22 SER B CA 1
ATOM 1589 C C . SER B 1 22 ? -19.766 4.172 13.586 1 98.31 22 SER B C 1
ATOM 1591 O O . SER B 1 22 ? -20.938 4.016 13.945 1 98.31 22 SER B O 1
ATOM 1593 N N . LYS B 1 23 ? -19.328 3.658 12.492 1 97.94 23 LYS B N 1
ATOM 1594 C CA . LYS B 1 23 ? -20.203 3.012 11.516 1 97.94 23 LYS B CA 1
ATOM 1595 C C . LYS B 1 23 ? -20.344 1.52 11.797 1 97.94 23 LYS B C 1
ATOM 1597 O O . LYS B 1 23 ? -21.359 0.914 11.492 1 97.94 23 LYS B O 1
ATOM 1602 N N . ASN B 1 24 ? -19.359 0.929 12.391 1 97.69 24 ASN B N 1
ATOM 1603 C CA . ASN B 1 24 ? -19.312 -0.53 12.406 1 97.69 24 ASN B CA 1
ATOM 1604 C C . ASN B 1 24 ? -19.312 -1.074 13.836 1 97.69 24 ASN B C 1
ATOM 1606 O O . ASN B 1 24 ? -19.844 -2.156 14.094 1 97.69 24 ASN B O 1
ATOM 1610 N N . PHE B 1 25 ? -18.641 -0.29 14.695 1 97.56 25 PHE B N 1
ATOM 1611 C CA . PHE B 1 25 ? -18.469 -0.722 16.078 1 97.56 25 PHE B CA 1
ATOM 1612 C C . PHE B 1 25 ? -18.609 0.457 17.031 1 97.56 25 PHE B C 1
ATOM 1614 O O . PHE B 1 25 ? -17.672 0.787 17.766 1 97.56 25 PHE B O 1
ATOM 1621 N N . PRO B 1 26 ? -19.797 1.021 17.188 1 96.75 26 PRO B N 1
ATOM 1622 C CA . PRO B 1 26 ? -19.969 2.268 17.938 1 96.75 26 PRO B CA 1
ATOM 1623 C C . PRO B 1 26 ? -19.5 2.156 19.375 1 96.75 26 PRO B C 1
ATOM 1625 O O . PRO B 1 26 ? -19.094 3.15 19.984 1 96.75 26 PRO B O 1
ATOM 1628 N N . ASP B 1 27 ? -19.422 0.986 19.891 1 97.56 27 ASP B N 1
ATOM 1629 C CA . ASP B 1 27 ? -19.078 0.815 21.297 1 97.56 27 ASP B CA 1
ATOM 1630 C C . ASP B 1 27 ? -17.609 0.438 21.469 1 97.56 27 ASP B C 1
ATOM 1632 O O . ASP B 1 27 ? -17.125 0.297 22.578 1 97.56 27 ASP B O 1
ATOM 1636 N N . ALA B 1 28 ? -16.891 0.277 20.406 1 98.25 28 ALA B N 1
ATOM 1637 C CA . ALA B 1 28 ? -15.477 -0.1 20.469 1 98.25 28 ALA B CA 1
ATOM 1638 C C . ALA B 1 28 ? -14.625 1.046 21.016 1 98.25 28 ALA B C 1
ATOM 1640 O O . ALA B 1 28 ? -15 2.215 20.891 1 98.25 28 ALA B O 1
ATOM 1641 N N . LYS B 1 29 ? -13.586 0.687 21.672 1 98.56 29 LYS B N 1
ATOM 1642 C CA . LYS B 1 29 ? -12.633 1.677 22.156 1 98.56 29 LYS B CA 1
ATOM 1643 C C . LYS B 1 29 ? -11.438 1.801 21.203 1 98.56 29 LYS B C 1
ATOM 1645 O O . LYS B 1 29 ? -10.867 0.793 20.797 1 98.56 29 LYS B O 1
ATOM 1650 N N . ILE B 1 30 ? -11.07 2.953 20.875 1 98.81 30 ILE B N 1
ATOM 1651 C CA . ILE B 1 30 ? -9.906 3.207 20.031 1 98.81 30 ILE B CA 1
ATOM 1652 C C . ILE B 1 30 ? -8.656 3.32 20.906 1 98.81 30 ILE B C 1
ATOM 1654 O O . ILE B 1 30 ? -8.641 4.07 21.891 1 98.81 30 ILE B O 1
ATOM 1658 N N . MET B 1 31 ? -7.672 2.537 20.594 1 98.88 31 MET B N 1
ATOM 1659 C CA . MET B 1 31 ? -6.371 2.578 21.266 1 98.88 31 MET B CA 1
ATOM 1660 C C . MET B 1 31 ? -5.328 3.25 20.375 1 98.88 31 MET B C 1
ATOM 1662 O O . MET B 1 31 ? -4.965 2.719 19.328 1 98.88 31 MET B O 1
ATOM 1666 N N . LEU B 1 32 ? -4.848 4.402 20.828 1 98.75 32 LEU B N 1
ATOM 1667 C CA . LEU B 1 32 ? -3.877 5.18 20.062 1 98.75 32 LEU B CA 1
ATOM 1668 C C . LEU B 1 32 ? -2.453 4.844 20.484 1 98.75 32 LEU B C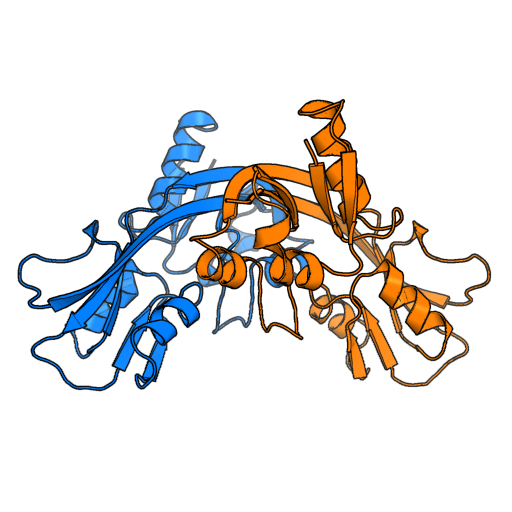 1
ATOM 1670 O O . LEU B 1 32 ? -2.154 4.816 21.688 1 98.75 32 LEU B O 1
ATOM 1674 N N . HIS B 1 33 ? -1.608 4.59 19.516 1 98.75 33 HIS B N 1
ATOM 1675 C CA . HIS B 1 33 ? -0.227 4.195 19.766 1 98.75 33 HIS B CA 1
ATOM 1676 C C . HIS B 1 33 ? 0.749 5.23 19.219 1 98.75 33 HIS B C 1
ATOM 1678 O O . HIS B 1 33 ? 0.389 6.035 18.359 1 98.75 33 HIS B O 1
ATOM 1684 N N . GLN B 1 34 ? 1.979 5.203 19.688 1 97.75 34 GLN B N 1
ATOM 1685 C CA . GLN B 1 34 ? 2.971 6.215 19.328 1 97.75 34 GLN B CA 1
ATOM 1686 C C . GLN B 1 34 ? 3.449 6.035 17.891 1 97.75 34 GLN B C 1
ATOM 1688 O O . GLN B 1 34 ? 3.975 6.973 17.281 1 97.75 34 GLN B O 1
ATOM 1693 N N . SER B 1 35 ? 3.355 4.863 17.359 1 98 35 SER B N 1
ATOM 1694 C CA . SER B 1 35 ? 3.705 4.531 15.984 1 98 35 SER B CA 1
ATOM 1695 C C . SER B 1 35 ? 2.986 3.27 15.523 1 98 35 SER B C 1
ATOM 1697 O O . SER B 1 35 ? 2.529 2.473 16.344 1 98 35 SER B O 1
ATOM 1699 N N . PHE B 1 36 ? 2.852 3.111 14.25 1 98.56 36 PHE B N 1
ATOM 1700 C CA . PHE B 1 36 ? 2.336 1.852 13.727 1 98.56 36 PHE B CA 1
ATOM 1701 C C . PHE B 1 36 ? 3.268 0.698 14.078 1 98.56 36 PHE B C 1
ATOM 1703 O O . PHE B 1 36 ? 2.811 -0.413 14.359 1 98.56 36 PHE B O 1
ATOM 1710 N N . GLU B 1 37 ? 4.57 0.976 14.109 1 98.38 37 GLU B N 1
ATOM 1711 C CA . GLU B 1 37 ? 5.578 -0.027 14.445 1 98.38 37 GLU B CA 1
ATOM 1712 C C . GLU B 1 37 ? 5.328 -0.626 15.82 1 98.38 37 GLU B C 1
ATOM 1714 O O . GLU B 1 37 ? 5.461 -1.837 16.016 1 98.38 37 GLU B O 1
ATOM 1719 N N . SER B 1 38 ? 4.977 0.296 16.719 1 98.31 38 SER B N 1
ATOM 1720 C CA . SER B 1 38 ? 4.707 -0.173 18.078 1 98.31 38 SER B CA 1
ATOM 1721 C C . SER B 1 38 ? 3.557 -1.171 18.094 1 98.31 38 SER B C 1
ATOM 1723 O O . SER B 1 38 ? 3.59 -2.148 18.844 1 98.31 38 SER B O 1
ATOM 1725 N N . VAL B 1 39 ? 2.5 -1.011 17.312 1 98.75 39 VAL B N 1
ATOM 1726 C CA . VAL B 1 39 ? 1.378 -1.938 17.219 1 98.75 39 VAL B CA 1
ATOM 1727 C C . VAL B 1 39 ? 1.857 -3.275 16.656 1 98.75 39 VAL B C 1
ATOM 1729 O O . VAL B 1 39 ? 1.59 -4.332 17.234 1 98.75 39 VAL B O 1
ATOM 1732 N N . LEU B 1 40 ? 2.635 -3.203 15.57 1 98.69 40 LEU B N 1
ATOM 1733 C CA . LEU B 1 40 ? 3.111 -4.395 14.883 1 98.69 40 LEU B CA 1
ATOM 1734 C C . LEU B 1 40 ? 3.998 -5.238 15.789 1 98.69 40 LEU B C 1
ATOM 1736 O O . LEU B 1 40 ? 3.986 -6.469 15.711 1 98.69 40 LEU B O 1
ATOM 1740 N N . GLU B 1 41 ? 4.723 -4.559 16.625 1 98.12 41 GLU B N 1
ATOM 1741 C CA . GLU B 1 41 ? 5.664 -5.238 17.516 1 98.12 41 GLU B CA 1
ATOM 1742 C C . GLU B 1 41 ? 4.941 -5.906 18.688 1 98.12 41 GLU B C 1
ATOM 1744 O O . GLU B 1 41 ? 5.523 -6.734 19.375 1 98.12 41 GLU B O 1
ATOM 1749 N N . HIS B 1 42 ? 3.664 -5.605 18.891 1 98.31 42 HIS B N 1
ATOM 1750 C CA . HIS B 1 42 ? 2.949 -6.109 20.047 1 98.31 42 HIS B CA 1
ATOM 1751 C C . HIS B 1 42 ? 1.645 -6.789 19.656 1 98.31 42 HIS B C 1
ATOM 1753 O O . HIS B 1 42 ? 0.685 -6.809 20.422 1 98.31 42 HIS B O 1
ATOM 1759 N N . LEU B 1 43 ? 1.562 -7.281 18.516 1 98.62 43 LEU B N 1
ATOM 1760 C CA . LEU B 1 43 ? 0.339 -7.875 17.984 1 98.62 43 LEU B CA 1
ATOM 1761 C C . LEU B 1 43 ? -0.168 -8.977 18.906 1 98.62 43 LEU B C 1
ATOM 1763 O O . LEU B 1 43 ? -1.378 -9.148 19.078 1 98.62 43 LEU B O 1
ATOM 1767 N N . GLU B 1 44 ? 0.728 -9.727 19.484 1 97.94 44 GLU B N 1
ATOM 1768 C CA . GLU B 1 44 ? 0.339 -10.836 20.359 1 97.94 44 GLU B CA 1
ATOM 1769 C C . GLU B 1 44 ? -0.502 -10.359 21.531 1 97.94 44 GLU B C 1
ATOM 1771 O O . GLU B 1 44 ? -1.366 -11.086 22.031 1 97.94 44 GLU B O 1
ATOM 1776 N N . GLU B 1 45 ? -0.299 -9.148 21.969 1 98.31 45 GLU B N 1
ATOM 1777 C CA . GLU B 1 45 ? -1.014 -8.57 23.109 1 98.31 45 GLU B CA 1
ATOM 1778 C C . GLU B 1 45 ? -2.412 -8.109 22.703 1 98.31 45 GLU B C 1
ATOM 1780 O O . GLU B 1 45 ? -3.25 -7.824 23.562 1 98.31 45 GLU B O 1
ATOM 1785 N N . TYR B 1 46 ? -2.658 -8.078 21.406 1 98.56 46 TYR B N 1
ATOM 1786 C CA . TYR B 1 46 ? -3.891 -7.461 20.938 1 98.56 46 TYR B CA 1
ATOM 1787 C C . TYR B 1 46 ? -4.746 -8.461 20.172 1 98.56 46 TYR B C 1
ATOM 1789 O O . TYR B 1 46 ? -5.566 -8.078 19.344 1 98.56 46 TYR B O 1
ATOM 1797 N N . ARG B 1 47 ? -4.551 -9.781 20.438 1 98.12 47 ARG B N 1
ATOM 1798 C CA . ARG B 1 47 ? -5.273 -10.836 19.734 1 98.12 47 ARG B CA 1
ATOM 1799 C C . ARG B 1 47 ? -6.781 -10.633 19.844 1 98.12 47 ARG B C 1
ATOM 1801 O O . ARG B 1 47 ? -7.301 -10.375 20.922 1 98.12 47 ARG B O 1
ATOM 1808 N N . GLY B 1 48 ? -7.434 -10.633 18.656 1 98.25 48 GLY B N 1
ATOM 1809 C CA . GLY B 1 48 ? -8.883 -10.469 18.625 1 98.25 48 GLY B CA 1
ATOM 1810 C C . GLY B 1 48 ? -9.312 -9.047 18.328 1 98.25 48 GLY B C 1
ATOM 1811 O O . GLY B 1 48 ? -10.445 -8.812 17.891 1 98.25 48 GLY B O 1
ATOM 1812 N N . ASP B 1 49 ? -8.492 -8.07 18.609 1 98.75 49 ASP B N 1
ATOM 1813 C CA . ASP B 1 49 ? -8.781 -6.66 18.359 1 98.75 49 ASP B CA 1
ATOM 1814 C C . ASP B 1 49 ? -8.57 -6.316 16.875 1 98.75 49 ASP B C 1
ATOM 1816 O O . ASP B 1 49 ? -8.227 -7.188 16.078 1 98.75 49 ASP B O 1
ATOM 1820 N N . LEU B 1 50 ? -8.875 -5.113 16.531 1 98.88 50 LEU B N 1
ATOM 1821 C CA . LEU B 1 50 ? -8.695 -4.625 15.164 1 98.88 50 LEU B CA 1
ATOM 1822 C C . LEU B 1 50 ? -7.496 -3.686 15.086 1 98.88 50 LEU B C 1
ATOM 1824 O O . LEU B 1 50 ? -7.121 -3.062 16.078 1 98.88 50 LEU B O 1
ATOM 1828 N N . PHE B 1 51 ? -6.879 -3.648 13.977 1 98.94 51 PHE B N 1
ATOM 1829 C CA . PHE B 1 51 ? -5.773 -2.76 13.633 1 98.94 51 PHE B CA 1
ATOM 1830 C C . PHE B 1 51 ? -6.074 -1.991 12.352 1 98.94 51 PHE B C 1
ATOM 1832 O O . PHE B 1 51 ? -6.348 -2.592 11.312 1 98.94 51 PHE B O 1
ATOM 1839 N N . VAL B 1 52 ? -6.125 -0.676 12.438 1 98.94 52 VAL B N 1
ATOM 1840 C CA . VAL B 1 52 ? -6.418 0.18 11.297 1 98.94 52 VAL B CA 1
ATOM 1841 C C . VAL B 1 52 ? -5.145 0.896 10.844 1 98.94 52 VAL B C 1
ATOM 1843 O O . VAL B 1 52 ? -4.492 1.571 11.641 1 98.94 52 VAL B O 1
ATOM 1846 N N . VAL B 1 53 ? -4.785 0.763 9.594 1 98.94 53 VAL B N 1
ATOM 1847 C CA .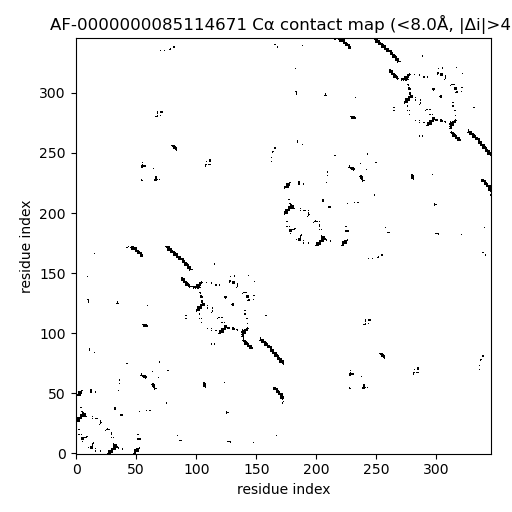 VAL B 1 53 ? -3.539 1.293 9.047 1 98.94 53 VAL B CA 1
ATOM 1848 C C . VAL B 1 53 ? -3.76 1.755 7.605 1 98.94 53 VAL B C 1
ATOM 1850 O O . VAL B 1 53 ? -4.512 1.129 6.855 1 98.94 53 VAL B O 1
ATOM 1853 N N . PRO B 1 54 ? -3.176 2.877 7.199 1 98.88 54 PRO B N 1
ATOM 1854 C CA . PRO B 1 54 ? -3.35 3.318 5.812 1 98.88 54 PRO B CA 1
ATOM 1855 C C . PRO B 1 54 ? -2.592 2.445 4.816 1 98.88 54 PRO B C 1
ATOM 1857 O O . PRO B 1 54 ? -1.509 1.944 5.125 1 98.88 54 PRO B O 1
ATOM 1860 N N . ALA B 1 55 ? -3.129 2.342 3.57 1 98.88 55 ALA B N 1
ATOM 1861 C CA . ALA B 1 55 ? -2.465 1.594 2.506 1 98.88 55 ALA B CA 1
ATOM 1862 C C . ALA B 1 55 ? -1.14 2.244 2.123 1 98.88 55 ALA B C 1
ATOM 1864 O O . ALA B 1 55 ? -0.296 1.615 1.479 1 98.88 55 ALA B O 1
ATOM 1865 N N . ALA B 1 56 ? -0.9 3.459 2.516 1 98.69 56 ALA B N 1
ATOM 1866 C CA . ALA B 1 56 ? 0.34 4.164 2.203 1 98.69 56 ALA B CA 1
ATOM 1867 C C . ALA B 1 56 ? 1.362 4 3.324 1 98.69 56 ALA B C 1
ATOM 1869 O O . ALA B 1 56 ? 2.41 4.652 3.316 1 98.69 56 ALA B O 1
ATOM 1870 N N . PHE B 1 57 ? 1.048 3.154 4.301 1 98.62 57 PHE B N 1
ATOM 1871 C CA . PHE B 1 57 ? 1.963 2.924 5.41 1 98.62 57 PHE B CA 1
ATOM 1872 C C . PHE B 1 57 ? 3.365 2.617 4.902 1 98.62 57 PHE B C 1
ATOM 1874 O O . PHE B 1 57 ? 3.531 1.883 3.926 1 98.62 57 PHE B O 1
ATOM 1881 N N . ALA B 1 58 ? 4.309 3.232 5.562 1 98.06 58 ALA B N 1
ATOM 1882 C CA . ALA B 1 58 ? 5.73 2.979 5.359 1 98.06 58 ALA B CA 1
ATOM 1883 C C . ALA B 1 58 ? 6.512 3.172 6.66 1 98.06 58 ALA B C 1
ATOM 1885 O O . ALA B 1 58 ? 6.195 4.062 7.449 1 98.06 58 ALA B O 1
ATOM 1886 N N . SER B 1 59 ? 7.496 2.367 6.895 1 97.94 59 SER B N 1
ATOM 1887 C CA . SER B 1 59 ? 8.352 2.449 8.078 1 97.94 59 SER B CA 1
ATOM 1888 C C . SER B 1 59 ? 9.82 2.299 7.699 1 97.94 59 SER B C 1
ATOM 1890 O O . SER B 1 59 ? 10.234 1.264 7.164 1 97.94 59 SER B O 1
ATOM 1892 N N . GLU B 1 60 ? 10.609 3.266 7.969 1 96.75 60 GLU B N 1
ATOM 1893 C CA . GLU B 1 60 ? 12.055 3.184 7.758 1 96.75 60 GLU B CA 1
ATOM 1894 C C . GLU B 1 60 ? 12.719 2.301 8.812 1 96.75 60 GLU B C 1
ATOM 1896 O O . GLU B 1 60 ? 13.711 1.625 8.531 1 96.75 60 GLU B O 1
ATOM 1901 N N . THR B 1 61 ? 12.141 2.322 9.969 1 95.44 61 THR B N 1
ATOM 1902 C CA . THR B 1 61 ? 12.711 1.564 11.078 1 95.44 61 THR B CA 1
ATOM 1903 C C . THR B 1 61 ? 12.547 0.065 10.844 1 95.44 61 THR B C 1
ATOM 1905 O O . THR B 1 61 ? 13.508 -0.698 11 1 95.44 61 THR B O 1
ATOM 1908 N N . LEU B 1 62 ? 11.367 -0.348 10.422 1 96 62 LEU B N 1
ATOM 1909 C CA . LEU B 1 62 ? 11.109 -1.767 10.203 1 96 62 LEU B CA 1
ATOM 1910 C C . LEU B 1 62 ? 11.352 -2.146 8.742 1 96 62 LEU B C 1
ATOM 1912 O O . LEU B 1 62 ? 11.258 -3.32 8.383 1 96 62 LEU B O 1
ATOM 1916 N N . HIS B 1 63 ? 11.664 -1.104 7.895 1 95.69 63 HIS B N 1
ATOM 1917 C CA . HIS B 1 63 ? 11.852 -1.309 6.465 1 95.69 63 HIS B CA 1
ATOM 1918 C C . HIS B 1 63 ? 10.641 -1.995 5.84 1 95.69 63 HIS B C 1
ATOM 1920 O O . HIS B 1 63 ? 10.781 -3.002 5.145 1 95.69 63 HIS B O 1
ATOM 1926 N N . LEU B 1 64 ? 9.469 -1.416 6.141 1 97.31 64 LEU B N 1
ATOM 1927 C CA . LEU B 1 64 ? 8.211 -1.972 5.656 1 97.31 64 LEU B CA 1
ATOM 1928 C C . LEU B 1 64 ? 7.434 -0.938 4.844 1 97.31 64 LEU B C 1
ATOM 1930 O O . LEU B 1 64 ? 7.48 0.257 5.148 1 97.31 64 LEU B O 1
ATOM 1934 N N . THR B 1 65 ? 6.809 -1.372 3.832 1 97.94 65 THR B N 1
ATOM 1935 C CA . THR B 1 65 ? 5.633 -0.744 3.244 1 97.94 65 THR B CA 1
ATOM 1936 C C . THR B 1 65 ? 4.367 -1.508 3.621 1 97.94 65 THR B C 1
ATOM 1938 O O . THR B 1 65 ? 4.438 -2.582 4.219 1 97.94 65 THR B O 1
ATOM 1941 N N . TRP B 1 66 ? 3.271 -0.894 3.336 1 98.69 66 TRP B N 1
AT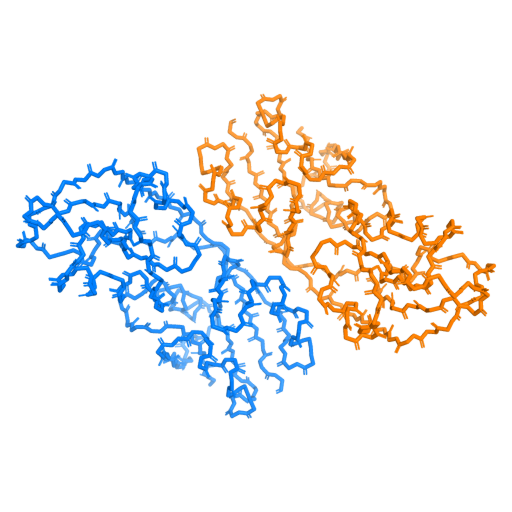OM 1942 C CA . TRP B 1 66 ? 2.057 -1.656 3.607 1 98.69 66 TRP B CA 1
ATOM 1943 C C . TRP B 1 66 ? 2.121 -3.033 2.953 1 98.69 66 TRP B C 1
ATOM 1945 O O . TRP B 1 66 ? 1.771 -4.039 3.574 1 98.69 66 TRP B O 1
ATOM 1955 N N . GLY B 1 67 ? 2.543 -3.072 1.674 1 98.31 67 GLY B N 1
ATOM 1956 C CA . GLY B 1 67 ? 2.604 -4.34 0.963 1 98.31 67 GLY B CA 1
ATOM 1957 C C . GLY B 1 67 ? 3.469 -5.371 1.658 1 98.31 67 GLY B C 1
ATOM 1958 O O . GLY B 1 67 ? 3.031 -6.5 1.892 1 98.31 67 GLY B O 1
ATOM 1959 N N . THR B 1 68 ? 4.707 -4.988 2.008 1 97.69 68 THR B N 1
ATOM 1960 C CA . THR B 1 68 ? 5.605 -5.938 2.656 1 97.69 68 THR B CA 1
ATOM 1961 C C . THR B 1 68 ? 5.105 -6.289 4.055 1 97.69 68 THR B C 1
ATOM 1963 O O . THR B 1 68 ? 5.262 -7.426 4.508 1 97.69 68 THR B O 1
ATOM 1966 N N . MET B 1 69 ? 4.5 -5.355 4.727 1 98.5 69 MET B N 1
ATOM 1967 C CA . MET B 1 69 ? 3.873 -5.633 6.016 1 98.5 69 MET B CA 1
ATOM 1968 C C . MET B 1 69 ? 2.773 -6.68 5.867 1 98.5 69 MET B C 1
ATOM 1970 O O . MET B 1 69 ? 2.717 -7.641 6.641 1 98.5 69 MET B O 1
ATOM 1974 N N . HIS B 1 70 ? 1.937 -6.477 4.887 1 98.69 70 HIS B N 1
ATOM 1975 C CA . HIS B 1 70 ? 0.808 -7.367 4.641 1 98.69 70 HIS B CA 1
ATOM 1976 C C . HIS B 1 70 ? 1.271 -8.812 4.477 1 98.69 70 HIS B C 1
ATOM 1978 O O . HIS B 1 70 ? 0.708 -9.719 5.09 1 98.69 70 HIS B O 1
ATOM 1984 N N . TYR B 1 71 ? 2.338 -8.992 3.705 1 97.88 71 TYR B N 1
ATOM 1985 C CA . TYR B 1 71 ? 2.842 -10.344 3.457 1 97.88 71 TYR B CA 1
ATOM 1986 C C . TYR B 1 71 ? 3.59 -10.875 4.672 1 97.88 71 TYR B C 1
ATOM 1988 O O . TYR B 1 71 ? 3.471 -12.055 5.012 1 97.88 71 TYR B O 1
ATOM 1996 N N . ARG B 1 72 ? 4.312 -10.016 5.312 1 96.56 72 ARG B N 1
ATOM 1997 C CA . ARG B 1 72 ? 5.141 -10.43 6.441 1 96.56 72 ARG B CA 1
ATOM 1998 C C . ARG B 1 72 ? 4.277 -10.922 7.598 1 96.56 72 ARG B C 1
ATOM 2000 O O . ARG B 1 72 ? 4.664 -11.852 8.312 1 96.56 72 ARG B O 1
ATOM 2007 N N . TYR B 1 73 ? 3.139 -10.32 7.738 1 97.81 73 TYR B N 1
ATOM 2008 C CA . TYR B 1 73 ? 2.33 -10.609 8.922 1 97.81 73 TYR B CA 1
ATOM 2009 C C . TYR B 1 73 ? 1.083 -11.398 8.547 1 97.81 73 TYR B C 1
ATOM 2011 O O . TYR B 1 73 ? 0.055 -11.305 9.227 1 97.81 73 TYR B O 1
ATOM 2019 N N . LEU B 1 74 ? 1.156 -12.211 7.531 1 96.94 74 LEU B N 1
ATOM 2020 C CA . LEU B 1 74 ? 0.034 -13.008 7.047 1 96.94 74 LEU B CA 1
ATOM 2021 C C . LEU B 1 74 ? -0.484 -13.938 8.141 1 96.94 74 LEU B C 1
ATOM 2023 O O . LEU B 1 74 ? -1.682 -14.227 8.195 1 96.94 74 LEU B O 1
ATOM 2027 N N . ASP B 1 75 ? 0.378 -14.406 9 1 96 75 ASP B N 1
ATOM 2028 C CA . ASP B 1 75 ? -0.004 -15.367 10.031 1 96 75 ASP B CA 1
ATOM 2029 C C . ASP B 1 75 ? -0.589 -14.656 11.258 1 96 75 ASP B C 1
ATOM 2031 O O . ASP B 1 75 ? -1.18 -15.297 12.125 1 96 75 ASP B O 1
ATOM 2035 N N . ARG B 1 76 ? -0.495 -13.32 11.305 1 98.19 76 ARG B N 1
ATOM 2036 C CA . ARG B 1 76 ? -0.898 -12.594 12.508 1 98.19 76 ARG B CA 1
ATOM 2037 C C . ARG B 1 76 ? -1.986 -11.57 12.188 1 98.19 76 ARG B C 1
ATOM 2039 O O . ARG B 1 76 ? -2.66 -11.078 13.094 1 98.19 76 ARG B O 1
ATOM 2046 N N . LEU B 1 77 ? -2.162 -11.203 10.969 1 98.69 77 LEU B N 1
ATOM 2047 C CA . LEU B 1 77 ? -3.107 -10.172 10.547 1 98.69 77 LEU B CA 1
ATOM 2048 C C . LEU B 1 77 ? -3.996 -10.688 9.414 1 98.69 77 LEU B C 1
ATOM 2050 O O . LEU B 1 77 ? -3.496 -11.219 8.422 1 98.69 77 LEU B O 1
ATOM 2054 N N . ASP B 1 78 ? -5.285 -10.586 9.586 1 98.5 78 ASP B N 1
ATOM 2055 C CA . ASP B 1 78 ? -6.27 -10.891 8.555 1 98.5 78 ASP B CA 1
ATOM 2056 C C . ASP B 1 78 ? -7.023 -9.633 8.125 1 98.5 78 ASP B C 1
ATOM 2058 O O . ASP B 1 78 ? -7.77 -9.055 8.914 1 98.5 78 ASP B O 1
ATOM 2062 N N . VAL B 1 79 ? -6.762 -9.203 6.898 1 98.81 79 VAL B N 1
ATOM 2063 C CA . VAL B 1 79 ? -7.457 -8.008 6.445 1 98.81 79 VAL B CA 1
ATOM 2064 C C . VAL B 1 79 ? -8.938 -8.312 6.246 1 98.81 79 VAL B C 1
ATOM 2066 O O . VAL B 1 79 ? -9.297 -9.211 5.484 1 98.81 79 VAL B O 1
ATOM 2069 N N . GLU B 1 80 ? -9.805 -7.543 6.863 1 98.25 80 GLU B N 1
ATOM 2070 C CA . GLU B 1 80 ? -11.219 -7.895 6.844 1 98.25 80 GLU B CA 1
ATOM 2071 C C . GLU B 1 80 ? -12.047 -6.801 6.172 1 98.25 80 GLU B C 1
ATOM 2073 O O . GLU B 1 80 ? -13.18 -7.043 5.75 1 98.25 80 GLU B O 1
ATOM 2078 N N . ALA B 1 81 ? -11.531 -5.629 6.141 1 98.62 81 ALA B N 1
ATOM 2079 C CA . ALA B 1 81 ? -12.25 -4.52 5.523 1 98.62 81 ALA B CA 1
ATOM 2080 C C . ALA B 1 81 ? -11.281 -3.459 5.004 1 98.62 81 ALA B C 1
ATOM 2082 O O . ALA B 1 81 ? -10.102 -3.461 5.359 1 98.62 81 ALA B O 1
ATOM 2083 N N . SER B 1 82 ? -11.75 -2.686 4.141 1 98.88 82 SER B N 1
ATOM 2084 C CA . SER B 1 82 ? -11.086 -1.474 3.662 1 98.88 82 SER B CA 1
ATOM 2085 C C . SER B 1 82 ? -12.102 -0.357 3.416 1 98.88 82 SER B C 1
ATOM 2087 O O . SER B 1 82 ? -13.281 -0.621 3.193 1 98.88 82 SER B O 1
ATOM 2089 N N . PHE B 1 83 ? -11.633 0.832 3.521 1 98.81 83 PHE B N 1
ATOM 2090 C CA . PHE B 1 83 ? -12.5 1.976 3.264 1 98.81 83 PHE B CA 1
ATOM 2091 C C . PHE B 1 83 ? -11.68 3.188 2.83 1 98.81 83 PHE B C 1
ATOM 2093 O O . PHE B 1 83 ? -10.461 3.213 3.002 1 98.81 83 PHE B O 1
ATOM 2100 N N . ILE B 1 84 ? -12.383 4.102 2.197 1 98.81 84 ILE B N 1
ATOM 2101 C CA . ILE B 1 84 ? -11.758 5.359 1.794 1 98.81 84 ILE B CA 1
ATOM 2102 C C . ILE B 1 84 ? -12.211 6.48 2.727 1 98.81 84 ILE B C 1
ATOM 2104 O O . ILE B 1 84 ? -13.398 6.59 3.049 1 98.81 84 ILE B O 1
ATOM 2108 N N . TYR B 1 85 ? -11.305 7.191 3.23 1 98.69 85 TYR B N 1
ATOM 2109 C CA . TYR B 1 85 ? -11.562 8.344 4.082 1 98.69 85 TYR B CA 1
ATOM 2110 C C . TYR B 1 85 ? -10.578 9.469 3.783 1 98.69 85 TYR B C 1
ATOM 2112 O O . TYR B 1 85 ? -9.375 9.227 3.643 1 98.69 85 TYR B O 1
ATOM 2120 N N . PRO B 1 86 ? -11.07 10.711 3.646 1 98.06 86 PRO B N 1
ATOM 2121 C CA . PRO B 1 86 ? -10.172 11.82 3.338 1 98.06 86 PRO B CA 1
ATOM 2122 C C . PRO B 1 86 ? -9.227 12.156 4.492 1 98.06 86 PRO B C 1
ATOM 2124 O O . PRO B 1 86 ? -9.617 12.094 5.656 1 98.06 86 PRO B O 1
ATOM 2127 N N . LEU B 1 87 ? -7.98 12.383 4.121 1 98.19 87 LEU B N 1
ATOM 2128 C CA . LEU B 1 87 ? -7.055 12.977 5.078 1 98.19 87 LEU B CA 1
ATOM 2129 C C . LEU B 1 87 ? -7.398 14.438 5.336 1 98.19 87 LEU B C 1
ATOM 2131 O O . LEU B 1 87 ? -8.023 15.086 4.496 1 98.19 87 LEU B O 1
ATOM 2135 N N . SER B 1 88 ? -6.992 14.867 6.52 1 97.88 88 SER B N 1
ATOM 2136 C CA . SER B 1 88 ? -6.988 16.312 6.672 1 97.88 88 SER B CA 1
ATOM 2137 C C . SER B 1 88 ? -6.102 16.984 5.625 1 97.88 88 SER B C 1
ATOM 2139 O O . SER B 1 88 ? -5.133 16.391 5.156 1 97.88 88 SER B O 1
ATOM 2141 N N . GLU B 1 89 ? -6.48 18.188 5.336 1 98 89 GLU B N 1
ATOM 2142 C CA . GLU B 1 89 ? -5.707 18.953 4.359 1 98 89 GLU B CA 1
ATOM 2143 C C . GLU B 1 89 ? -4.227 18.969 4.715 1 98 89 GLU B C 1
ATOM 2145 O O . GLU B 1 89 ? -3.859 19.234 5.863 1 98 89 GLU B O 1
ATOM 2150 N N . MET B 1 90 ? -3.359 18.672 3.742 1 98.12 90 MET B N 1
ATOM 2151 C CA . MET B 1 90 ? -1.913 18.641 3.939 1 98.12 90 MET B CA 1
ATOM 2152 C C . MET B 1 90 ? -1.267 19.922 3.402 1 98.12 90 MET B C 1
ATOM 2154 O O . MET B 1 90 ? -1.764 20.516 2.447 1 98.12 90 MET B O 1
ATOM 2158 N N . VAL B 1 91 ? -0.158 20.219 4.008 1 97.62 91 VAL B N 1
ATOM 2159 C CA . VAL B 1 91 ? 0.542 21.438 3.578 1 97.62 91 VAL B CA 1
ATOM 2160 C C . VAL B 1 91 ? 2.051 21.219 3.684 1 97.62 91 VAL B C 1
ATOM 2162 O O . VAL B 1 91 ? 2.531 20.594 4.633 1 97.62 91 VAL B O 1
ATOM 2165 N N . CYS B 1 92 ? 2.756 21.594 2.664 1 97.88 92 CYS B N 1
ATOM 2166 C CA . CYS B 1 92 ? 4.207 21.75 2.691 1 97.88 92 CYS B CA 1
ATOM 2167 C C . CYS B 1 92 ? 4.602 23.188 2.996 1 97.88 92 CYS B C 1
ATOM 2169 O O . CYS B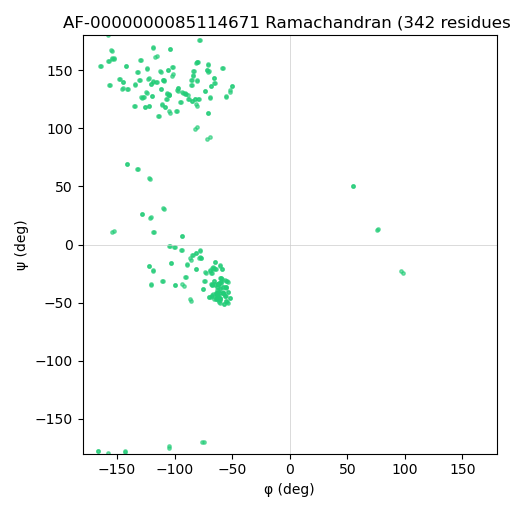 1 92 ? 4.211 24.109 2.277 1 97.88 92 CYS B O 1
ATOM 2171 N N . ILE B 1 93 ? 5.37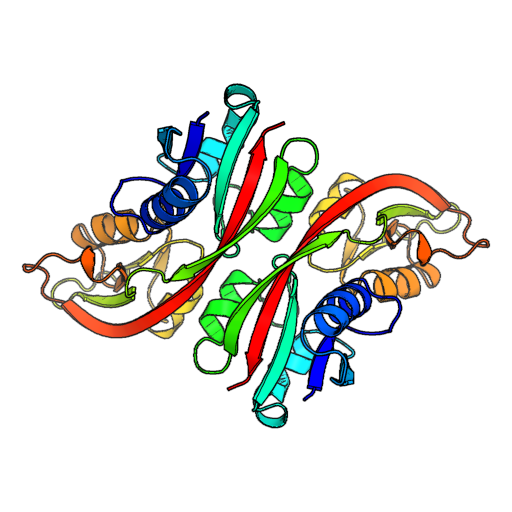5 23.375 4.055 1 97.81 93 ILE B N 1
ATOM 2172 C CA . ILE B 1 93 ? 5.723 24.75 4.402 1 97.81 93 ILE B CA 1
ATOM 2173 C C . ILE B 1 93 ? 7.234 24.859 4.594 1 97.81 93 ILE B C 1
ATOM 2175 O O . ILE B 1 93 ? 7.914 23.875 4.848 1 97.81 93 ILE B O 1
ATOM 2179 N N . LYS B 1 94 ? 7.711 26.016 4.477 1 98.06 94 LYS B N 1
ATOM 2180 C CA . LYS B 1 94 ? 9.102 26.422 4.695 1 98.06 94 LYS B CA 1
ATOM 2181 C C . LYS B 1 94 ? 9.195 27.531 5.73 1 98.06 94 LYS B C 1
ATOM 2183 O O . LYS B 1 94 ? 8.492 28.547 5.633 1 98.06 94 LYS B O 1
ATOM 2188 N N . SER B 1 95 ? 10.078 27.344 6.699 1 97 95 SER B N 1
ATOM 2189 C CA . SER B 1 95 ? 10.297 28.375 7.703 1 97 95 SER B CA 1
ATOM 2190 C C . SER B 1 95 ? 10.898 29.641 7.082 1 97 95 SER B C 1
ATOM 2192 O O . SER B 1 95 ? 11.797 29.547 6.246 1 97 95 SER B O 1
ATOM 2194 N N . ARG B 1 96 ? 10.422 30.766 7.508 1 95.38 96 ARG B N 1
ATOM 2195 C CA . ARG B 1 96 ? 11.008 32.031 7.07 1 95.38 96 ARG B CA 1
ATOM 2196 C C . ARG B 1 96 ? 12.188 32.406 7.953 1 95.38 96 ARG B C 1
ATOM 2198 O O . ARG B 1 96 ? 13 33.25 7.574 1 95.38 96 ARG B O 1
ATOM 2205 N N . LYS B 1 97 ? 12.297 31.75 9.039 1 93.31 97 LYS B N 1
ATOM 2206 C CA . LYS B 1 97 ? 13.266 32.188 10.047 1 93.31 97 LYS B CA 1
ATOM 2207 C C . LYS B 1 97 ? 14.43 31.188 10.141 1 93.31 97 LYS B C 1
ATOM 2209 O O . LYS B 1 97 ? 15.547 31.562 10.492 1 93.31 97 LYS B O 1
ATOM 2214 N N . ARG B 1 98 ? 14.156 29.969 9.898 1 95.06 98 ARG B N 1
ATOM 2215 C CA . ARG B 1 98 ? 15.164 28.922 10.039 1 95.06 98 ARG B CA 1
ATOM 2216 C C . ARG B 1 98 ? 15.664 28.453 8.68 1 95.06 98 ARG B C 1
ATOM 2218 O O . ARG B 1 98 ? 14.867 28.109 7.801 1 95.06 98 ARG B O 1
ATOM 2225 N N . HIS B 1 99 ? 16.953 28.438 8.5 1 96.62 99 HIS B N 1
ATOM 2226 C CA . HIS B 1 99 ? 17.609 27.984 7.27 1 96.62 99 HIS B CA 1
ATOM 2227 C C . HIS B 1 99 ? 18.562 26.828 7.551 1 96.62 99 HIS B C 1
ATOM 2229 O O . HIS B 1 99 ? 19.734 26.891 7.184 1 96.62 99 HIS B O 1
ATOM 2235 N N . THR B 1 100 ? 17.984 25.812 8.125 1 98 100 THR B N 1
ATOM 2236 C CA . THR B 1 100 ? 18.781 24.719 8.641 1 98 100 THR B CA 1
ATOM 2237 C C . THR B 1 100 ? 19.016 23.656 7.562 1 98 100 THR B C 1
ATOM 2239 O O . THR B 1 100 ? 19.891 22.797 7.703 1 98 100 THR B O 1
ATOM 2242 N N . GLY B 1 101 ? 18.234 23.672 6.52 1 98.19 101 GLY B N 1
ATOM 2243 C CA . GLY B 1 101 ? 18.328 22.656 5.484 1 98.19 101 GLY B CA 1
ATOM 2244 C C . GLY B 1 101 ? 17.703 21.344 5.887 1 98.19 101 GLY B C 1
ATOM 2245 O O . GLY B 1 101 ? 17.875 20.328 5.203 1 98.19 101 GLY B O 1
ATOM 2246 N N . ILE B 1 102 ? 16.922 21.344 6.98 1 98.75 102 ILE B N 1
ATOM 2247 C CA . ILE B 1 102 ? 16.312 20.109 7.461 1 98.75 102 ILE B CA 1
ATOM 2248 C C . ILE B 1 102 ? 14.82 20.125 7.156 1 98.75 102 ILE B C 1
ATOM 2250 O O . ILE B 1 102 ? 14.148 21.141 7.348 1 98.75 102 ILE B O 1
ATOM 2254 N N . GLY B 1 103 ? 14.289 19.078 6.559 1 98.62 103 GLY B N 1
ATOM 2255 C CA . GLY B 1 103 ? 12.867 18.875 6.348 1 98.62 103 GLY B CA 1
ATOM 2256 C C . GLY B 1 103 ? 12.312 17.672 7.09 1 98.62 103 GLY B C 1
ATOM 2257 O O . GLY B 1 103 ? 12.969 16.625 7.164 1 98.62 103 GLY B O 1
ATOM 2258 N N . TYR B 1 104 ? 11.094 17.812 7.672 1 98.62 104 TYR B N 1
ATOM 2259 C CA . TYR B 1 104 ? 10.461 16.75 8.43 1 98.62 104 TYR B CA 1
ATOM 2260 C C . TYR B 1 104 ? 9.141 16.328 7.797 1 98.62 104 TYR B C 1
ATOM 2262 O O . TYR B 1 104 ? 8.383 17.172 7.32 1 98.62 104 TYR B O 1
ATOM 2270 N N . THR B 1 105 ? 8.898 15.07 7.793 1 98.25 105 THR B N 1
ATOM 2271 C CA . THR B 1 105 ? 7.598 14.508 7.43 1 98.25 105 THR B CA 1
ATOM 2272 C C . THR B 1 105 ? 7.512 13.039 7.84 1 98.25 105 THR B C 1
ATOM 2274 O O . THR B 1 105 ? 8.367 12.547 8.578 1 98.25 105 THR B O 1
ATOM 2277 N N . HIS B 1 106 ? 6.43 12.414 7.531 1 97.44 106 HIS B N 1
ATOM 2278 C CA . HIS B 1 106 ? 6.309 10.969 7.691 1 97.44 106 HIS B CA 1
ATOM 2279 C C . HIS B 1 106 ? 6.965 10.227 6.531 1 97.44 106 HIS B C 1
ATOM 2281 O O . HIS B 1 106 ? 7.078 10.766 5.43 1 97.44 106 HIS B O 1
ATOM 2287 N N . ALA B 1 107 ? 7.336 8.977 6.797 1 96.44 107 ALA B N 1
ATOM 2288 C CA . ALA B 1 107 ? 7.996 8.148 5.793 1 96.44 107 ALA B CA 1
ATOM 2289 C C . ALA B 1 107 ? 7.152 8.055 4.523 1 96.44 107 ALA B C 1
ATOM 2291 O O . ALA B 1 107 ? 7.688 8.102 3.412 1 96.44 107 ALA B O 1
ATOM 2292 N N . ALA B 1 108 ? 5.867 8.008 4.645 1 95.75 108 ALA B N 1
ATOM 2293 C CA . ALA B 1 108 ? 4.945 7.812 3.529 1 95.75 108 ALA B CA 1
ATOM 2294 C C . ALA B 1 108 ? 4.922 9.031 2.617 1 95.75 108 ALA B C 1
ATOM 2296 O O . ALA B 1 108 ? 4.559 8.938 1.442 1 95.75 108 ALA B O 1
ATOM 2297 N N . THR B 1 109 ? 5.305 10.195 3.109 1 97.62 109 THR B N 1
ATOM 2298 C CA . THR B 1 109 ? 5.152 11.43 2.346 1 97.62 109 THR B CA 1
ATOM 2299 C C . THR B 1 109 ? 6.512 12.07 2.08 1 97.62 109 THR B C 1
ATOM 2301 O O . THR B 1 109 ? 6.59 13.227 1.662 1 97.62 109 THR B O 1
ATOM 2304 N N . LYS B 1 110 ? 7.527 11.359 2.361 1 97.31 110 LYS B N 1
ATOM 2305 C CA . LYS B 1 110 ? 8.883 11.883 2.225 1 97.31 110 LYS B CA 1
ATOM 2306 C C . LYS B 1 110 ? 9.172 12.289 0.783 1 97.31 110 LYS B C 1
ATOM 2308 O O . LYS B 1 110 ? 9.703 13.367 0.531 1 97.31 110 LYS B O 1
ATOM 2313 N N . ASP B 1 111 ? 8.828 11.461 -0.155 1 95.81 111 ASP B N 1
ATOM 2314 C CA . ASP B 1 111 ? 9.078 11.75 -1.564 1 95.81 111 ASP B CA 1
ATOM 2315 C C . ASP B 1 111 ? 8.312 12.984 -2.02 1 95.81 111 ASP B C 1
ATOM 2317 O O . ASP B 1 111 ? 8.789 13.742 -2.869 1 95.81 111 ASP B O 1
ATOM 2321 N N . LEU B 1 112 ? 7.156 13.117 -1.5 1 96.94 112 LEU B N 1
ATOM 2322 C CA . LEU B 1 112 ? 6.355 14.297 -1.828 1 96.94 112 LEU B CA 1
ATOM 2323 C C . LEU B 1 112 ? 7.031 15.57 -1.34 1 96.94 112 LEU B C 1
ATOM 2325 O O . LEU B 1 112 ? 7.102 16.562 -2.072 1 96.94 112 LEU B O 1
ATOM 2329 N N . LEU B 1 113 ? 7.512 15.523 -0.11 1 98.25 113 LEU B N 1
ATOM 2330 C CA . LEU B 1 113 ? 8.195 16.703 0.431 1 98.25 113 LEU B CA 1
ATOM 2331 C C . LEU B 1 113 ? 9.453 17.016 -0.372 1 98.25 113 LEU B C 1
ATOM 2333 O O . LEU B 1 113 ? 9.781 18.188 -0.583 1 98.25 113 LEU B O 1
ATOM 2337 N N . LYS B 1 114 ? 10.18 16.047 -0.781 1 97.56 114 LYS B N 1
ATOM 2338 C CA . LYS B 1 114 ? 11.422 16.203 -1.535 1 97.56 114 LYS B CA 1
ATOM 2339 C C . LYS B 1 114 ? 11.188 17.031 -2.799 1 97.56 114 LYS B C 1
ATOM 2341 O O . LYS B 1 114 ? 12.07 17.766 -3.234 1 97.56 114 LYS B O 1
ATOM 2346 N N . LYS B 1 115 ? 10.039 16.969 -3.387 1 96.44 115 LYS B N 1
ATOM 2347 C CA . LYS B 1 115 ? 9.688 17.734 -4.582 1 96.44 115 LYS B CA 1
ATOM 2348 C C . LYS B 1 115 ? 9.766 19.234 -4.316 1 96.44 115 LYS B C 1
ATOM 2350 O O . LYS B 1 115 ? 10.125 20 -5.203 1 96.44 115 LYS B O 1
ATOM 2355 N N . TYR B 1 116 ? 9.43 19.562 -3.104 1 97.12 116 TYR B N 1
ATOM 2356 C CA . TYR B 1 116 ? 9.336 20.984 -2.777 1 97.12 116 TYR B CA 1
ATOM 2357 C C . TYR B 1 116 ? 10.555 21.438 -1.982 1 97.12 116 TYR B C 1
ATOM 2359 O O . TYR B 1 116 ? 10.781 22.641 -1.825 1 97.12 116 TYR B O 1
ATOM 2367 N N . ALA B 1 117 ? 11.25 20.5 -1.473 1 97.81 117 ALA B N 1
ATOM 2368 C CA . ALA B 1 117 ? 12.492 20.75 -0.741 1 97.81 117 ALA B CA 1
ATOM 2369 C C . ALA B 1 117 ? 13.609 19.828 -1.225 1 97.81 117 ALA B C 1
ATOM 2371 O O . ALA B 1 117 ? 14.172 19.047 -0.443 1 97.81 117 ALA B O 1
ATOM 2372 N N . PRO B 1 118 ? 14.031 19.969 -2.486 1 97.38 118 PRO B N 1
ATOM 2373 C CA . PRO B 1 118 ? 14.93 19 -3.109 1 97.38 118 PRO B CA 1
ATOM 2374 C C . PRO B 1 118 ? 16.312 19 -2.477 1 97.38 118 PRO B C 1
ATOM 2376 O O . PRO B 1 118 ? 17.016 17.984 -2.527 1 97.38 118 PRO B O 1
ATOM 2379 N N . ASN B 1 119 ? 16.703 20.031 -1.811 1 97.5 119 ASN B N 1
ATOM 2380 C CA . ASN B 1 119 ? 18.047 20.109 -1.259 1 97.5 119 ASN B CA 1
ATOM 2381 C C . ASN B 1 119 ? 18.047 19.859 0.247 1 97.5 119 ASN B C 1
ATOM 2383 O O . ASN B 1 119 ? 19.109 19.875 0.877 1 97.5 119 ASN B O 1
ATOM 2387 N N . ALA B 1 120 ? 16.906 19.656 0.778 1 98.44 120 ALA B N 1
ATOM 2388 C CA . ALA B 1 120 ? 16.812 19.484 2.225 1 98.44 120 ALA B CA 1
ATOM 2389 C C . ALA B 1 120 ? 17.188 18.062 2.625 1 98.44 120 ALA B C 1
ATOM 2391 O O . ALA B 1 120 ? 16.922 17.109 1.881 1 98.44 120 ALA B O 1
ATOM 2392 N N . ARG B 1 121 ? 17.891 17.922 3.727 1 98.44 121 ARG B N 1
ATOM 2393 C CA . ARG B 1 121 ? 18 16.625 4.387 1 98.44 121 ARG B CA 1
ATOM 2394 C C . ARG B 1 121 ? 16.672 16.234 5.031 1 98.44 121 ARG B C 1
ATOM 2396 O O . ARG B 1 121 ? 16.25 16.844 6.016 1 98.44 121 ARG B O 1
ATOM 2403 N N . LEU B 1 122 ? 16.047 15.25 4.57 1 98.5 122 LEU B N 1
ATOM 2404 C CA . LEU B 1 122 ? 14.727 14.867 5.047 1 98.5 122 LEU B CA 1
ATOM 2405 C C . LEU B 1 122 ? 14.828 13.867 6.188 1 98.5 122 LEU B C 1
ATOM 2407 O O . LEU B 1 122 ? 15.594 12.898 6.105 1 98.5 122 LEU B O 1
ATOM 2411 N N . VAL B 1 123 ? 14.148 14.141 7.23 1 98.31 123 VAL B N 1
ATOM 2412 C CA . VAL B 1 123 ? 14.078 13.281 8.406 1 98.31 123 VAL B CA 1
ATOM 2413 C C . VAL B 1 123 ? 12.641 12.852 8.648 1 98.31 123 VAL B C 1
ATOM 2415 O O . VAL B 1 123 ? 11.734 13.688 8.719 1 98.31 123 VAL B O 1
ATOM 2418 N N . SER B 1 124 ? 12.461 11.555 8.773 1 97.81 124 SER B N 1
ATOM 2419 C CA . SER B 1 124 ? 11.117 11.031 8.977 1 97.81 124 SER B CA 1
ATOM 2420 C C . SER B 1 124 ? 10.711 11.086 10.445 1 97.81 124 SER B C 1
ATOM 2422 O O . SER B 1 124 ? 11.555 10.922 11.336 1 97.81 124 SER B O 1
ATOM 2424 N N . ALA B 1 125 ? 9.453 11.336 10.656 1 97.44 125 ALA B N 1
ATOM 2425 C CA . ALA B 1 125 ? 8.82 11.227 11.969 1 97.44 125 ALA B CA 1
ATOM 2426 C C . ALA B 1 125 ? 7.711 10.18 11.961 1 97.44 125 ALA B C 1
ATOM 2428 O O . ALA B 1 125 ? 7.316 9.688 10.898 1 97.44 125 ALA B O 1
ATOM 2429 N N . ALA B 1 126 ? 7.188 9.805 13.141 1 95.88 126 ALA B N 1
ATOM 2430 C CA . ALA B 1 126 ? 6.191 8.742 13.281 1 95.88 126 ALA B CA 1
ATOM 2431 C C . ALA B 1 126 ? 4.859 9.156 12.656 1 95.88 126 ALA B C 1
ATOM 2433 O O . ALA B 1 126 ? 4.039 8.297 12.312 1 95.88 126 ALA B O 1
ATOM 2434 N N . SER B 1 127 ? 4.629 10.375 12.57 1 96.38 127 SER B N 1
ATOM 2435 C CA . SER B 1 127 ? 3.43 10.938 11.961 1 96.38 127 SER B CA 1
ATOM 2436 C C . SER B 1 127 ? 3.678 12.352 11.445 1 96.38 127 SER B C 1
ATOM 2438 O O . SER B 1 127 ? 4.691 12.969 11.781 1 96.38 127 SER B O 1
ATOM 2440 N N . LYS B 1 128 ? 2.732 12.852 10.617 1 97.44 128 LYS B N 1
ATOM 2441 C CA . LYS B 1 128 ? 2.828 14.234 10.156 1 97.44 128 LYS B CA 1
ATOM 2442 C C . LYS B 1 128 ? 2.674 15.211 11.312 1 97.44 128 LYS B C 1
ATOM 2444 O O . LYS B 1 128 ? 3.254 16.297 11.297 1 97.44 128 LYS B O 1
ATOM 2449 N N . TYR B 1 129 ? 1.878 14.773 12.297 1 96.69 129 TYR B N 1
ATOM 2450 C CA . TYR B 1 129 ? 1.736 15.57 13.508 1 96.69 129 TYR B CA 1
ATOM 2451 C C . TYR B 1 129 ? 3.076 15.734 14.219 1 96.69 129 TYR B C 1
ATOM 2453 O O . TYR B 1 129 ? 3.492 16.859 14.516 1 96.69 129 TYR B O 1
ATOM 2461 N N . ARG B 1 130 ? 3.775 14.641 14.422 1 97.38 130 ARG B N 1
ATOM 2462 C CA . ARG B 1 130 ? 5.07 14.664 15.094 1 97.38 130 ARG B CA 1
ATOM 2463 C C . ARG B 1 130 ? 6.117 15.375 14.242 1 97.38 130 ARG B C 1
ATOM 2465 O O . ARG B 1 130 ? 7.016 16.031 14.766 1 97.38 130 ARG B O 1
ATOM 2472 N N . ALA B 1 131 ? 6.012 15.211 12.969 1 98 131 ALA B N 1
ATOM 2473 C CA . ALA B 1 131 ? 6.918 15.898 12.055 1 98 131 ALA B CA 1
ATOM 2474 C C . ALA B 1 131 ? 6.859 17.406 12.273 1 98 131 ALA B C 1
ATOM 2476 O O . ALA B 1 131 ? 7.895 18.078 12.289 1 98 131 ALA B O 1
ATOM 2477 N N . TYR B 1 132 ? 5.672 17.906 12.414 1 97.62 132 TYR B N 1
ATOM 2478 C CA . TYR B 1 132 ? 5.516 19.344 12.633 1 97.62 132 TYR B CA 1
ATOM 2479 C C . TYR B 1 132 ? 6.148 19.766 13.953 1 97.62 132 TYR B C 1
ATOM 2481 O O . TYR B 1 132 ? 6.789 20.812 14.031 1 97.62 132 TYR B O 1
ATOM 2489 N N . GLU B 1 133 ? 5.938 18.953 14.961 1 96.5 133 GLU B N 1
ATOM 2490 C CA . GLU B 1 133 ? 6.547 19.25 16.25 1 96.5 133 GLU B CA 1
ATOM 2491 C C . GLU B 1 133 ? 8.062 19.344 16.141 1 96.5 133 GLU B C 1
ATOM 2493 O O . GLU B 1 133 ? 8.68 20.234 16.734 1 96.5 133 GLU B O 1
ATOM 2498 N N . ARG B 1 134 ? 8.656 18.5 15.406 1 97.38 134 ARG B N 1
ATOM 2499 C CA . ARG B 1 134 ? 10.102 18.531 15.188 1 97.38 134 ARG B CA 1
ATOM 2500 C C . ARG B 1 134 ? 10.508 19.766 14.383 1 97.38 134 ARG B C 1
ATOM 2502 O O . ARG B 1 134 ? 11.516 20.406 14.68 1 97.38 134 ARG B O 1
ATOM 2509 N N . TYR B 1 135 ? 9.742 20.016 13.406 1 97.62 135 TYR B N 1
ATOM 2510 C CA . TYR B 1 135 ? 9.969 21.188 12.562 1 97.62 135 TYR B CA 1
ATOM 2511 C C . TYR B 1 135 ? 10.062 22.453 13.398 1 97.62 135 TYR B C 1
ATOM 2513 O O . TYR B 1 135 ? 10.922 23.312 13.148 1 97.62 135 TYR B O 1
ATOM 2521 N N . LEU B 1 136 ? 9.195 22.578 14.414 1 96 136 LEU B N 1
ATOM 2522 C CA . LEU B 1 136 ? 9.148 23.781 15.242 1 96 136 LEU B CA 1
ATOM 2523 C C . LEU B 1 136 ? 10.445 23.969 16.016 1 96 136 LEU B C 1
ATOM 2525 O O . LEU B 1 136 ? 10.766 25.078 16.438 1 96 136 LEU B O 1
ATOM 2529 N N . LYS B 1 137 ? 11.18 22.891 16.172 1 96.19 137 LYS B N 1
ATOM 2530 C CA . LYS B 1 137 ? 12.414 22.969 16.953 1 96.19 137 LYS B CA 1
ATOM 2531 C C . LYS B 1 137 ? 13.586 23.406 16.078 1 96.19 137 LYS B C 1
ATOM 2533 O O . LYS B 1 137 ? 14.336 24.312 16.453 1 96.19 137 LYS B O 1
ATOM 2538 N N . ASP B 1 138 ? 13.75 22.812 14.906 1 97.25 138 ASP B N 1
ATOM 2539 C CA . ASP B 1 138 ? 14.938 23.156 14.133 1 97.25 138 ASP B CA 1
ATOM 2540 C C . ASP B 1 138 ? 14.711 22.938 12.641 1 97.25 138 ASP B C 1
ATOM 2542 O O . ASP B 1 138 ? 15.656 22.969 11.852 1 97.25 138 ASP B O 1
ATOM 2546 N N . GLY B 1 139 ? 13.539 22.703 12.227 1 97.5 139 GLY B N 1
ATOM 2547 C CA . GLY B 1 139 ? 13.281 22.406 10.828 1 97.5 139 GLY B CA 1
ATOM 2548 C C . GLY B 1 139 ? 13.156 23.641 9.969 1 97.5 139 GLY B C 1
ATOM 2549 O O . GLY B 1 139 ? 12.68 24.688 10.43 1 97.5 139 GLY B O 1
ATOM 2550 N N . GLU B 1 140 ? 13.539 23.484 8.734 1 98.19 140 GLU B N 1
ATOM 2551 C CA . GLU B 1 140 ? 13.273 24.516 7.734 1 98.19 140 GLU B CA 1
ATOM 2552 C C . GLU B 1 140 ? 12.055 24.172 6.891 1 98.19 140 GLU B C 1
ATOM 2554 O O . GLU B 1 140 ? 11.297 25.047 6.48 1 98.19 140 GLU B O 1
ATOM 2559 N N . TYR B 1 141 ? 11.828 22.922 6.605 1 98.5 141 TYR B N 1
ATOM 2560 C CA . TYR B 1 141 ? 10.695 22.438 5.824 1 98.5 141 TYR B CA 1
ATOM 2561 C C . TYR B 1 141 ? 9.906 21.406 6.605 1 98.5 141 TYR B C 1
ATOM 2563 O O . TYR B 1 141 ? 10.461 20.688 7.445 1 98.5 141 TYR B O 1
ATOM 2571 N N . VAL B 1 142 ? 8.617 21.328 6.293 1 98.56 142 VAL B N 1
ATOM 2572 C CA . VAL B 1 142 ? 7.816 20.234 6.832 1 98.56 142 VAL B CA 1
ATOM 2573 C C . VAL B 1 142 ? 6.602 20 5.938 1 98.56 142 VAL B C 1
ATOM 2575 O O . VAL B 1 142 ? 6.074 20.922 5.332 1 98.56 142 VAL B O 1
ATOM 2578 N N . LEU B 1 143 ? 6.309 18.781 5.691 1 98.5 143 LEU B N 1
ATOM 2579 C CA . LEU B 1 143 ? 4.992 18.375 5.207 1 98.5 143 LEU B CA 1
ATOM 2580 C C . LEU B 1 143 ? 4.129 17.859 6.355 1 98.5 143 LEU B C 1
ATOM 2582 O O . LEU B 1 143 ? 4.473 16.859 6.988 1 98.5 143 LEU B O 1
ATOM 2586 N N . THR B 1 144 ? 3.059 18.531 6.664 1 98 144 THR B N 1
ATOM 2587 C CA . THR B 1 144 ? 2.174 18.234 7.781 1 98 144 THR B CA 1
ATOM 2588 C C . THR B 1 144 ? 0.719 18.5 7.41 1 98 144 THR B C 1
ATOM 2590 O O . THR B 1 144 ? 0.401 18.703 6.234 1 98 144 THR B O 1
ATOM 2593 N N . ASN B 1 145 ? -0.176 18.297 8.383 1 97.69 145 ASN B N 1
ATOM 2594 C CA . ASN B 1 145 ? -1.556 18.734 8.203 1 97.69 145 ASN B CA 1
ATOM 2595 C C . ASN B 1 145 ? -1.73 20.203 8.594 1 97.69 145 ASN B C 1
ATOM 2597 O O . ASN B 1 145 ? -1.16 20.656 9.586 1 97.69 145 ASN B O 1
ATOM 2601 N N . LYS B 1 146 ? -2.555 20.859 7.797 1 95.62 146 LYS B N 1
ATOM 2602 C CA . LYS B 1 146 ? -2.801 22.281 8.047 1 95.62 146 LYS B CA 1
ATOM 2603 C C . LYS B 1 146 ? -3.354 22.5 9.453 1 95.62 146 LYS B C 1
ATOM 2605 O O . LYS B 1 146 ? -2.984 23.469 10.125 1 95.62 146 LYS B O 1
ATOM 2610 N N . LYS B 1 147 ? -4.137 21.641 9.898 1 94.56 147 LYS B N 1
ATOM 2611 C CA . LYS B 1 147 ? -4.809 21.781 11.188 1 94.56 147 LYS B CA 1
ATOM 2612 C C . LYS B 1 147 ? -3.803 21.734 12.336 1 94.56 147 LYS B C 1
ATOM 2614 O O . LYS B 1 147 ? -4.113 22.156 13.453 1 94.56 147 LYS B O 1
ATOM 2619 N N . ASN B 1 148 ? -2.641 21.188 12.07 1 91.06 148 ASN B N 1
ATOM 2620 C CA . ASN B 1 148 ? -1.626 21.094 13.109 1 91.06 148 ASN B CA 1
ATOM 2621 C C . ASN B 1 148 ? -0.862 22.406 13.281 1 91.06 148 ASN B C 1
ATOM 2623 O O . ASN B 1 148 ? -0.183 22.609 14.289 1 91.06 148 ASN B O 1
ATOM 2627 N N . MET B 1 149 ? -0.875 23.203 12.32 1 92.25 149 MET B N 1
ATOM 2628 C CA . MET B 1 149 ? -0.075 24.422 12.32 1 92.25 149 MET B CA 1
ATOM 2629 C C . MET B 1 149 ? -0.562 25.391 13.391 1 92.25 149 MET B C 1
ATOM 2631 O O . MET B 1 149 ? -1.767 25.531 13.617 1 92.25 149 MET B O 1
ATOM 2635 N N . VAL B 1 150 ? 0.407 26.016 13.938 1 88.62 150 VAL B N 1
ATOM 2636 C CA . VAL B 1 150 ? 0.088 27.031 14.938 1 88.62 150 VAL B CA 1
ATOM 2637 C C . VAL B 1 150 ? 0.195 28.422 14.328 1 88.62 150 VAL B C 1
ATOM 2639 O O . VAL B 1 150 ? 1.027 28.656 13.445 1 88.62 150 VAL B O 1
ATOM 2642 N N . GLU B 1 151 ? -0.607 29.297 14.758 1 77.88 151 GLU B N 1
ATOM 2643 C CA . GLU B 1 151 ? -0.699 30.656 14.25 1 77.88 151 GLU B CA 1
ATOM 2644 C C . GLU B 1 151 ? 0.66 31.359 14.281 1 77.88 151 GLU B C 1
ATOM 2646 O O . GLU B 1 151 ? 0.984 32.156 13.391 1 77.88 151 GLU B O 1
ATOM 2651 N N . ALA B 1 152 ? 1.402 31.031 15.164 1 73.44 152 ALA B N 1
ATOM 2652 C CA . ALA B 1 152 ? 2.67 31.734 15.383 1 73.44 152 ALA B CA 1
ATOM 2653 C C . ALA B 1 152 ? 3.721 31.281 14.375 1 73.44 152 ALA B C 1
ATOM 2655 O O . ALA B 1 152 ? 4.789 31.875 14.266 1 73.44 152 ALA B O 1
ATOM 2656 N N . ASP B 1 153 ? 3.344 30.344 13.648 1 74.25 153 ASP B N 1
ATOM 2657 C CA . ASP B 1 153 ? 4.355 29.812 12.742 1 74.25 153 ASP B CA 1
ATOM 2658 C C . ASP B 1 153 ? 4.492 30.688 11.492 1 74.25 153 ASP B C 1
ATOM 2660 O O . ASP B 1 153 ? 3.541 30.828 10.719 1 74.25 153 ASP B O 1
ATOM 2664 N N . GLU B 1 154 ? 5.488 31.484 11.484 1 85.5 154 GLU B N 1
ATOM 2665 C CA . GLU B 1 154 ? 5.801 32.25 10.273 1 85.5 154 GLU B CA 1
ATOM 2666 C C . GLU B 1 154 ? 6.379 31.344 9.195 1 85.5 154 GLU B C 1
ATOM 2668 O O . GLU B 1 154 ? 7.566 31.016 9.219 1 85.5 154 GLU B O 1
ATOM 2673 N N . ALA B 1 155 ? 5.582 30.859 8.438 1 93.69 155 ALA B N 1
ATOM 2674 C CA . ALA B 1 155 ? 6.02 29.922 7.414 1 93.69 155 ALA B CA 1
ATOM 2675 C C . ALA B 1 155 ? 5.438 30.281 6.051 1 93.69 1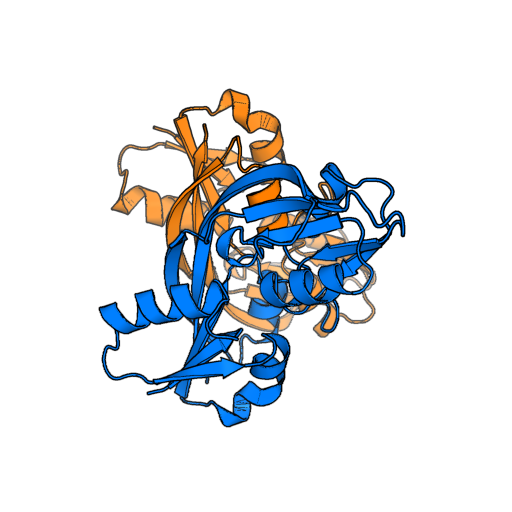55 ALA B C 1
ATOM 2677 O O . ALA B 1 155 ? 4.391 30.938 5.969 1 93.69 155 ALA B O 1
ATOM 2678 N N . GLU B 1 156 ? 6.137 30.016 5.031 1 96.06 156 GLU B N 1
ATOM 2679 C CA . GLU B 1 156 ? 5.676 30.094 3.65 1 96.06 156 GLU B CA 1
ATOM 2680 C C . GLU B 1 156 ? 5.035 28.781 3.199 1 96.06 156 GLU B C 1
ATOM 2682 O O . GLU B 1 156 ? 5.609 27.703 3.389 1 96.06 156 GLU B O 1
ATOM 2687 N N . ILE B 1 157 ? 3.854 28.906 2.66 1 96.75 157 ILE B N 1
ATOM 2688 C CA . ILE B 1 157 ? 3.191 27.734 2.115 1 96.75 157 ILE B CA 1
ATOM 2689 C C . ILE B 1 157 ? 3.74 27.438 0.721 1 96.75 157 ILE B C 1
ATOM 2691 O O . ILE B 1 157 ? 3.656 28.266 -0.18 1 96.75 157 ILE B O 1
ATOM 2695 N N . LEU B 1 158 ? 4.301 26.266 0.605 1 97.62 158 LEU B N 1
ATOM 2696 C CA . LEU B 1 158 ? 4.875 25.859 -0.675 1 97.62 158 LEU B CA 1
ATOM 2697 C C . LEU B 1 158 ? 3.854 25.109 -1.516 1 97.62 158 LEU B C 1
ATOM 2699 O O . LEU B 1 158 ? 3.871 25.188 -2.746 1 97.62 158 LEU B O 1
ATOM 2703 N N . ALA B 1 159 ? 2.994 24.328 -0.902 1 97.75 159 ALA B N 1
ATOM 2704 C CA . ALA B 1 159 ? 1.989 23.516 -1.582 1 97.75 159 ALA B CA 1
ATOM 2705 C C . ALA B 1 159 ? 0.912 23.047 -0.608 1 97.75 159 ALA B C 1
ATOM 2707 O O . ALA B 1 159 ? 1.147 22.984 0.601 1 97.75 159 ALA B O 1
ATOM 2708 N N . GLU B 1 160 ? -0.235 22.797 -1.096 1 97.56 160 GLU B N 1
ATOM 2709 C CA . GLU B 1 160 ? -1.361 22.234 -0.357 1 97.56 160 GLU B CA 1
ATOM 2710 C C . GLU B 1 160 ? -1.977 21.062 -1.104 1 97.56 160 GLU B C 1
ATOM 2712 O O . GLU B 1 160 ? -2.031 21.062 -2.336 1 97.56 160 GLU B O 1
ATOM 2717 N N . PHE B 1 161 ? -2.373 20.062 -0.359 1 96.81 161 PHE B N 1
ATOM 2718 C CA . PHE B 1 161 ? -2.895 18.844 -0.961 1 96.81 161 PHE B CA 1
ATOM 2719 C C . PHE B 1 161 ? -4.164 18.391 -0.251 1 96.81 161 PHE B C 1
ATOM 2721 O O . PHE B 1 161 ? -4.277 18.5 0.971 1 96.81 161 PHE B O 1
ATOM 2728 N N . GLN B 1 162 ? -5.172 17.953 -0.953 1 97 162 GLN B N 1
ATOM 2729 C CA . GLN B 1 162 ? -6.312 17.188 -0.469 1 97 162 GLN B CA 1
ATOM 2730 C C . GLN B 1 162 ? -6.238 15.734 -0.947 1 97 162 GLN B C 1
ATOM 2732 O O . GLN B 1 162 ? -6.266 15.469 -2.15 1 97 162 GLN B O 1
ATOM 2737 N N . VAL B 1 163 ? -6.16 14.852 -0.063 1 97.88 163 VAL B N 1
ATOM 2738 C CA . VAL B 1 163 ? -5.867 13.469 -0.412 1 97.88 163 VAL B CA 1
ATOM 2739 C C . VAL B 1 163 ? -6.922 12.547 0.198 1 97.88 163 VAL B C 1
ATOM 2741 O O . VAL B 1 163 ? -7.219 12.641 1.39 1 97.88 163 VAL B O 1
ATOM 2744 N N . LYS B 1 164 ? -7.559 11.68 -0.608 1 98.62 164 LYS B N 1
ATOM 2745 C CA . LYS B 1 164 ? -8.312 10.539 -0.101 1 98.62 164 LYS B CA 1
ATOM 2746 C C . LYS B 1 164 ? -7.391 9.336 0.131 1 98.62 164 LYS B C 1
ATOM 2748 O O . LYS B 1 164 ? -6.5 9.07 -0.676 1 98.62 164 LYS B O 1
ATOM 2753 N N . MET B 1 165 ? -7.605 8.695 1.214 1 98.88 165 MET B N 1
ATOM 2754 C CA . MET B 1 165 ? -6.719 7.59 1.567 1 98.88 165 MET B CA 1
ATOM 2755 C C . MET B 1 165 ? -7.5 6.289 1.699 1 98.88 165 MET B C 1
ATOM 2757 O O . MET B 1 165 ? -8.625 6.285 2.195 1 98.88 165 MET B O 1
ATOM 2761 N N . VAL B 1 166 ? -6.953 5.211 1.184 1 98.94 166 VAL B N 1
ATOM 2762 C CA . VAL B 1 166 ? -7.469 3.871 1.437 1 98.94 166 VAL B CA 1
ATOM 2763 C C . VAL B 1 166 ? -6.941 3.357 2.775 1 98.94 166 VAL B C 1
ATOM 2765 O O . VAL B 1 166 ? -5.734 3.377 3.021 1 98.94 166 VAL B O 1
ATOM 2768 N N . TRP B 1 167 ? -7.828 2.961 3.645 1 98.94 167 TRP B N 1
ATOM 2769 C CA . TRP B 1 167 ? -7.508 2.402 4.953 1 98.94 167 TRP B CA 1
ATOM 2770 C C . TRP B 1 167 ? -7.82 0.91 5 1 98.94 167 TRP B C 1
ATOM 2772 O O . TRP B 1 167 ? -8.828 0.464 4.449 1 98.94 167 TRP B O 1
ATOM 2782 N N . CYS B 1 168 ? -6.984 0.194 5.641 1 98.94 168 CYS B N 1
ATOM 2783 C CA . CYS B 1 168 ? -7.133 -1.25 5.789 1 98.94 168 CYS B CA 1
ATOM 2784 C C . CYS B 1 168 ? -7.426 -1.624 7.234 1 98.94 168 CYS B C 1
ATOM 2786 O O . CYS B 1 168 ? -6.762 -1.137 8.156 1 98.94 168 CYS B O 1
ATOM 2788 N N . VAL B 1 169 ? -8.398 -2.479 7.434 1 98.94 169 VAL B N 1
ATOM 2789 C CA . VAL B 1 169 ? -8.797 -2.949 8.758 1 98.94 169 VAL B CA 1
ATOM 2790 C C . VAL B 1 169 ? -8.422 -4.422 8.922 1 98.94 169 VAL B C 1
ATOM 2792 O O . VAL B 1 169 ? -8.898 -5.273 8.164 1 98.94 169 VAL B O 1
ATOM 2795 N N . TYR B 1 170 ? -7.617 -4.672 9.891 1 98.94 170 TYR B N 1
ATOM 2796 C CA . TYR B 1 170 ? -7.148 -6.027 10.141 1 98.94 170 TYR B CA 1
ATOM 2797 C C . TYR B 1 170 ? -7.75 -6.582 11.43 1 98.94 170 TYR B C 1
ATOM 2799 O O . TYR B 1 170 ? -7.902 -5.859 12.414 1 98.94 170 TYR B O 1
ATOM 2807 N N . ARG B 1 171 ? -8.094 -7.82 11.445 1 98.81 171 ARG B N 1
ATOM 2808 C CA . ARG B 1 171 ? -8.242 -8.602 12.672 1 98.81 171 ARG B CA 1
ATOM 2809 C C . ARG B 1 171 ? -6.898 -9.172 13.117 1 98.81 171 ARG B C 1
ATOM 2811 O O . ARG B 1 171 ? -6.195 -9.812 12.328 1 98.81 171 ARG B O 1
ATOM 2818 N N . ILE B 1 172 ? -6.547 -8.852 14.305 1 98.75 172 ILE B N 1
ATOM 2819 C CA . ILE B 1 172 ? -5.328 -9.422 14.867 1 98.75 172 ILE B CA 1
ATOM 2820 C C . ILE B 1 172 ? -5.594 -10.844 15.344 1 98.75 172 ILE B C 1
ATOM 2822 O O . ILE B 1 172 ? -6.457 -11.07 16.203 1 98.75 172 ILE B O 1
ATOM 2826 N N . LYS B 1 173 ? -4.809 -11.766 14.859 1 97.56 173 LYS B N 1
ATOM 2827 C CA . LYS B 1 173 ? -5.07 -13.188 15.094 1 97.56 173 LYS B CA 1
ATOM 2828 C C . LYS B 1 173 ? -4.48 -13.641 16.438 1 97.56 173 LYS B C 1
ATOM 2830 O O . LYS B 1 173 ? -3.506 -13.055 16.906 1 97.56 173 LYS B O 1
#

pLDDT: mean 97.19, std 3.42, range [73.12, 98.94]

Solvent-accessible surface area (backbone atoms only — not comparable to full-atom values): 17984 Å² total; per-residue (Å²): 105,45,37,37,31,30,33,58,80,87,28,56,48,34,49,51,47,49,57,51,31,61,76,75,38,70,82,45,44,78,45,68,30,83,26,61,64,60,52,69,75,43,41,82,83,41,50,73,22,34,39,49,48,48,41,36,39,45,36,81,88,78,68,32,37,34,30,48,42,54,64,73,35,52,87,42,41,44,77,75,48,62,46,77,47,72,45,67,47,30,30,32,33,32,39,75,82,42,87,64,47,28,23,20,14,20,55,48,48,39,72,64,42,37,75,79,39,72,82,37,51,74,42,71,31,77,30,32,63,53,7,44,60,51,22,75,72,63,24,16,25,28,35,24,41,54,87,72,61,56,87,82,59,64,54,45,79,75,48,76,48,82,46,75,38,52,33,38,32,24,40,26,83,105,43,35,37,30,30,31,60,79,87,27,57,49,33,50,51,47,49,57,51,30,61,73,76,36,69,83,44,46,78,43,69,31,81,27,62,64,60,52,67,75,42,42,81,82,40,50,74,22,35,39,48,47,50,41,37,39,46,36,79,88,78,69,30,39,34,28,49,44,54,63,71,35,53,89,43,42,44,77,75,48,61,48,76,46,70,44,66,49,30,30,32,35,33,39,74,83,40,86,62,46,28,24,20,14,20,55,47,45,40,70,63,42,35,74,80,38,72,84,36,52,74,43,70,31,78,31,32,64,52,8,42,58,50,22,75,74,64,26,16,26,28,34,25,41,54,87,70,61,54,89,81,61,65,55,44,78,75,46,75,47,81,46,75,38,53,34,38,32,22,40,26,84

Sequence (346 aa):
MKIHTLGPKQTDSSEACDYYRSKNFPDAKIMLHQSFESVLEHLEEYRGDLFVVPAAFASETLHLTWGTMHYRYLDRLDVEASFIYPLSEMVCIKSRKRHTGIGYTHAATKDLLKKYAPNARLVSAASKYRAYERYLKDGEYVLTNKKNMVEADEAEILAEFQVKMVWCVYRIKMKIHTLGPKQTDSSEACDYYRSKNFPDAKIMLHQSFESVLEHLEEYRGDLFVVPAAFASETLHLTWGTMHYRYLDRLDVEASFIYPLSEMVCIKSRKRHTGIGYTHAATKDLLKKYAPNARLVSAASKYRAYERYLKDGEYVLTNKKNMVEADEAEILAEFQVKMVWCVYRIK

Organism: Ligilactobacillus ruminis (strain ATCC 27782 / RF3) (NCBI:txid1069534)

Foldseek 3Di:
DEEEEADDCPAQGVVVVCVVCVVPPVPYYYHHDPAPVVCLVPLVVQAQYKYKDFQLDADPVVRDHSVRSCVVCVVFKDWDDKDKDKGAKKFKKFAPVADQLEEEAAPSCQVVNCVQSVRGHYDYDRHLLVRVVVCVVHNGIYIHHPVSDDPPGRIGTRDMDIDMTMMIMIRGD/DEEEEADDCPAQGVVVVCVVCVVPPVPYYYHHDPAPVVCVVPLVVQAQYKYKDFQLDADPVVRDHSVRSCVVCVVFKDWDDKDKDKGAKKFKKFAPVADQLEEEAAPSCQVVNCVQSVRGHYDYDRHLLVRVVVCVVHNGIYIHHPVSDDPPGRIGTRDMDIDMTMMIMIRGD